Protein 1YYV (pdb70)

Sequence (216 aa):
QLREGNLFAEQCPSREVLKHVTSRWGVLILVALRDGTHRFSDLRRGGVSELAQSLQALEQDGFLNRVSYPVVPPHVEYSLTPLGEQVSDVAALADWIELNLPQVLAQREEGNLFAEQCPSREVLKHVTSRWGVLILVALRDGTHRFSDLRRGGVSELAQSLQALEQDGFLNRVSYPVVPPHVEYSLTPLGEQVSDVAALADWIELNLPQVLAQRER

Foldseek 3Di:
DPDDFDPVDDPTCVVVVVCLCLPPLNLLVLLVQVVPKDWQVRSVVPDDDSSPVSVVSCVVVPFWDWDWDVPVPTIIMIHGDPVNNVSSVNVVVVVVCVVCVVVVVVVVD/DFDPVDPPTCVVVVCCLCLPPLNLQVLQVQVVHKDKCVRSVPPPDDPSVVSVVVCVVVPFKDKDWDVPPVIIIMIHGDVVNPVSSVSVVVVVVCVVCVVVVVVVVVD

InterPro domains:
  IPR002577 Helix-turn-helix, HxlR type [PF01638] (29-116)
  IPR002577 Helix-turn-helix, HxlR type [PS51118] (20-118)
  IPR036388 Winged helix-like DNA-binding domain superfamily [G3DSA:1.10.10.10] (1-128)
  IPR036390 Winged helix DNA-binding domain superfamily [SSF46785] (14-120)

B-factor: mean 46.01, std 11.27, range [24.59, 84.64]

Secondary structure (DSSP, 8-state):
--PPP-TTSTT-THHHHHHHHHSHHHHHHHHHGGG--EEHHHHH-------HHHHHHHHHHT-EEEEEE-SSSPEEEEEE-HHHHHHH--HHHHHHHHHHHHHHHTT--/---TTSTT-THHHHHHHHHSHHHHHHHHHGGGS-EEHHHHH-------HHHHHHHHHTT-EEEEEE-SSSPEEEEEE-HHHHHHH--HHHHHHHHHTHHHHHHHHH-

Structure (mmCIF, N/CA/C/O backbone):
data_1YYV
#
_entry.id   1YYV
#
_cell.length_a   79.285
_cell.length_b   79.285
_cell.length_c   105.115
_cell.angle_alpha   90.00
_cell.angle_beta   90.00
_cell.angle_gamma   90.00
#
_symmetry.space_group_name_H-M   'P 43 21 2'
#
loop_
_entity.id
_entity.type
_entity.pdbx_description
1 polymer 'putative transcriptional regulator'
2 non-polymer 'CHLORIDE ION'
3 water water
#
loop_
_atom_site.group_PDB
_atom_site.id
_atom_site.type_symbol
_atom_site.label_atom_id
_atom_site.label_alt_id
_atom_site.label_comp_id
_atom_site.label_asym_id
_atom_site.label_entity_id
_atom_site.label_seq_id
_atom_site.pdbx_PDB_ins_code
_atom_site.Cartn_x
_atom_site.Cartn_y
_atom_site.Cartn_z
_atom_site.occupancy
_atom_site.B_iso_or_equiv
_atom_site.auth_seq_id
_atom_site.auth_comp_id
_atom_site.auth_asym_id
_atom_site.auth_atom_id
_atom_site.pdbx_PDB_model_num
ATOM 1 N N . GLN A 1 12 ? 18.472 50.855 39.373 1.00 62.24 9 GLN A N 1
ATOM 2 C CA . GLN A 1 12 ? 17.259 51.243 40.164 1.00 62.52 9 GLN A CA 1
ATOM 3 C C . GLN A 1 12 ? 16.985 50.188 41.241 1.00 61.51 9 GLN A C 1
ATOM 4 O O . GLN A 1 12 ? 16.425 49.136 40.935 1.00 61.52 9 GLN A O 1
ATOM 10 N N . LEU A 1 13 ? 17.353 50.453 42.500 1.00 60.18 10 LEU A N 1
ATOM 11 C CA . LEU A 1 13 ? 17.092 49.441 43.552 1.00 58.27 10 LEU A CA 1
ATOM 12 C C . LEU A 1 13 ? 15.707 49.544 44.253 1.00 56.06 10 LEU A C 1
ATOM 13 O O . LEU A 1 13 ? 15.544 49.577 45.486 1.00 56.14 10 LEU A O 1
ATOM 18 N N . ARG A 1 14 ? 14.703 49.563 43.396 1.00 52.31 11 ARG A N 1
ATOM 19 C CA . ARG A 1 14 ? 13.338 49.586 43.807 1.00 49.13 11 ARG A CA 1
ATOM 20 C C . ARG A 1 14 ? 12.782 48.161 43.792 1.00 45.67 11 ARG A C 1
ATOM 21 O O . ARG A 1 14 ? 13.350 47.243 43.161 1.00 43.64 11 ARG A O 1
ATOM 29 N N . GLU A 1 15 ? 11.682 47.994 44.511 1.00 41.82 12 GLU A N 1
ATOM 30 C CA . GLU A 1 15 ? 10.847 46.813 44.344 1.00 40.34 12 GLU A CA 1
ATOM 31 C C . GLU A 1 15 ? 10.061 46.979 43.063 1.00 38.76 12 GLU A C 1
ATOM 32 O O . GLU A 1 15 ? 9.756 48.103 42.650 1.00 38.83 12 GLU A O 1
ATOM 38 N N . GLY A 1 16 ? 9.796 45.871 42.384 1.00 37.59 13 GLY A N 1
ATOM 39 C CA . GLY A 1 16 ? 9.149 45.950 41.105 1.00 35.92 13 GLY A CA 1
ATOM 40 C C . GLY A 1 16 ? 7.666 46.235 41.159 1.00 36.14 13 GLY A C 1
ATOM 41 O O . GLY A 1 16 ? 6.963 46.040 42.196 1.00 34.48 13 GLY A O 1
ATOM 42 N N . ASN A 1 17 ? 7.184 46.674 40.004 1.00 35.12 14 ASN A N 1
ATOM 43 C CA . ASN A 1 17 ? 5.776 46.767 39.770 1.00 34.31 14 ASN A CA 1
ATOM 44 C C . ASN A 1 17 ? 5.409 46.154 38.389 1.00 34.95 14 ASN A C 1
ATOM 45 O O . ASN A 1 17 ? 5.571 46.794 37.362 1.00 35.28 14 ASN A O 1
ATOM 50 N N . LEU A 1 18 ? 4.926 44.906 38.382 1.00 34.58 15 LEU A N 1
ATOM 51 C CA . LEU A 1 18 ? 4.528 44.234 37.147 1.00 33.74 15 LEU A CA 1
ATOM 52 C C . LEU A 1 18 ? 3.470 44.971 36.306 1.00 33.59 15 LEU A C 1
ATOM 53 O O . LEU A 1 18 ? 3.402 44.757 35.090 1.00 34.52 15 LEU A O 1
ATOM 58 N N . PHE A 1 19 ? 2.660 45.816 36.943 1.00 32.94 16 PHE A N 1
ATOM 59 C CA . PHE A 1 19 ? 1.649 46.621 36.262 1.00 33.59 16 PHE A CA 1
ATOM 60 C C . PHE A 1 19 ? 2.284 47.812 35.501 1.00 34.11 16 PHE A C 1
ATOM 61 O O . PHE A 1 19 ? 1.627 48.415 34.651 1.00 34.29 16 PHE A O 1
ATOM 69 N N . ALA A 1 20 ? 3.554 48.127 35.773 1.00 34.61 17 ALA A N 1
ATOM 70 C CA . ALA A 1 20 ? 4.211 49.249 35.113 1.00 37.16 17 ALA A CA 1
ATOM 71 C C . ALA A 1 20 ? 4.878 48.820 33.813 1.00 38.53 17 ALA A C 1
ATOM 72 O O . ALA A 1 20 ? 5.711 47.897 33.754 1.00 38.84 17 ALA A O 1
ATOM 74 N N . GLU A 1 21 ? 4.460 49.478 32.758 1.00 40.24 18 GLU A N 1
ATOM 75 C CA . GLU A 1 21 ? 5.094 49.337 31.455 1.00 43.80 18 GLU A CA 1
ATOM 76 C C . GLU A 1 21 ? 6.619 49.483 31.626 1.00 43.49 18 GLU A C 1
ATOM 77 O O . GLU A 1 21 ? 7.099 50.422 32.230 1.00 43.85 18 GLU A O 1
ATOM 83 N N . GLN A 1 22 ? 7.357 48.499 31.162 1.00 44.74 19 GLN A N 1
ATOM 84 C CA . GLN A 1 22 ? 8.830 48.488 31.244 1.00 46.07 19 GLN A CA 1
ATOM 85 C C . GLN A 1 22 ? 9.545 48.397 32.623 1.00 45.00 19 GLN A C 1
ATOM 86 O O . GLN A 1 22 ? 10.733 48.738 32.718 1.00 44.85 19 GLN A O 1
ATOM 92 N N . CYS A 1 23 ? 8.856 47.913 33.665 1.00 42.64 20 CYS A N 1
ATOM 93 C CA . CYS A 1 23 ? 9.555 47.508 34.872 1.00 41.28 20 CYS A CA 1
ATOM 94 C C . CYS A 1 23 ? 10.330 46.221 34.542 1.00 40.09 20 CYS A C 1
ATOM 95 O O . CYS A 1 23 ? 9.782 45.314 33.945 1.00 40.78 20 CYS A O 1
ATOM 98 N N . PRO A 1 24 ? 11.603 46.122 34.941 1.00 39.33 21 PRO A N 1
ATOM 99 C CA . PRO A 1 24 ? 12.346 44.870 34.647 1.00 38.63 21 PRO A CA 1
ATOM 100 C C . PRO A 1 24 ? 11.804 43.578 35.318 1.00 38.53 21 PRO A C 1
ATOM 101 O O . PRO A 1 24 ? 12.263 42.467 34.999 1.00 39.20 21 PRO A O 1
ATOM 105 N N . SER A 1 25 ? 10.859 43.696 36.243 1.00 37.10 22 SER A N 1
ATOM 106 C CA . SER A 1 25 ? 10.262 42.493 36.839 1.00 36.59 22 SER A CA 1
ATOM 107 C C . SER A 1 25 ? 9.515 41.672 35.787 1.00 36.36 22 SER A C 1
ATOM 108 O O . SER A 1 25 ? 9.364 40.445 35.930 1.00 35.39 22 SER A O 1
ATOM 111 N N . ARG A 1 26 ? 9.023 42.358 34.748 1.00 36.85 23 ARG A N 1
ATOM 112 C CA . ARG A 1 26 ? 8.347 41.699 33.609 1.00 36.89 23 ARG A CA 1
ATOM 113 C C . ARG A 1 26 ? 9.295 40.753 32.843 1.00 37.52 23 ARG A C 1
ATOM 114 O O . ARG A 1 26 ? 8.904 39.687 32.412 1.00 37.97 23 ARG A O 1
ATOM 122 N N . GLU A 1 27 ? 10.549 41.141 32.746 1.00 37.52 24 GLU A N 1
ATOM 123 C CA . GLU A 1 27 ? 11.567 40.318 32.137 1.00 39.98 24 GLU A CA 1
ATOM 124 C C . GLU A 1 27 ? 11.942 39.110 32.988 1.00 38.09 24 GLU A C 1
ATOM 125 O O . GLU A 1 27 ? 11.999 37.997 32.495 1.00 38.98 24 GLU A O 1
ATOM 131 N N . VAL A 1 28 ? 12.202 39.341 34.266 1.00 37.32 25 VAL A N 1
ATOM 132 C CA . VAL A 1 28 ? 12.372 38.245 35.228 1.00 36.48 25 VAL A CA 1
ATOM 133 C C . VAL A 1 28 ? 11.187 37.295 35.191 1.00 35.98 25 VAL A C 1
ATOM 134 O O . VAL A 1 28 ? 11.362 36.103 35.161 1.00 37.48 25 VAL A O 1
ATOM 138 N N . LEU A 1 29 ? 9.980 37.819 35.160 1.00 36.68 26 LEU A N 1
ATOM 139 C CA . LEU A 1 29 ? 8.790 36.964 35.080 1.00 37.13 26 LEU A CA 1
ATOM 140 C C . LEU A 1 29 ? 8.775 36.094 33.810 1.00 37.62 26 LEU A C 1
ATOM 141 O O . LEU A 1 29 ? 8.526 34.924 33.893 1.00 35.92 26 LEU A O 1
ATOM 146 N N . LYS A 1 30 ? 9.074 36.693 32.659 1.00 39.54 27 LYS A N 1
ATOM 147 C CA . LYS A 1 30 ? 9.254 35.975 31.414 1.00 42.34 27 LYS A CA 1
ATOM 148 C C . LYS A 1 30 ? 10.336 34.856 31.521 1.00 42.58 27 LYS A C 1
ATOM 149 O O . LYS A 1 30 ? 10.107 33.687 31.135 1.00 42.90 27 LYS A O 1
ATOM 155 N N . HIS A 1 31 ? 11.512 35.195 32.033 1.00 41.83 28 HIS A N 1
AT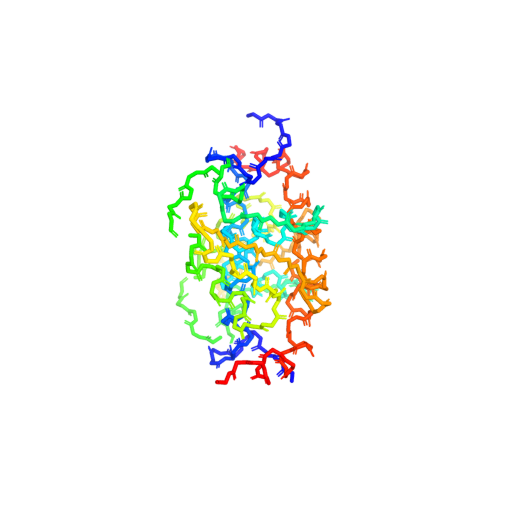OM 156 C CA . HIS A 1 31 ? 12.556 34.165 32.149 1.00 41.99 28 HIS A CA 1
ATOM 157 C C . HIS A 1 31 ? 12.135 32.968 32.985 1.00 41.49 28 HIS A C 1
ATOM 158 O O . HIS A 1 31 ? 12.446 31.837 32.621 1.00 41.05 28 HIS A O 1
ATOM 165 N N . VAL A 1 32 ? 11.425 33.200 34.091 1.00 41.37 29 VAL A N 1
ATOM 166 C CA . VAL A 1 32 ? 11.200 32.094 35.052 1.00 41.22 29 VAL A CA 1
ATOM 167 C C . VAL A 1 32 ? 9.941 31.306 34.714 1.00 42.03 29 VAL A C 1
ATOM 168 O O . VAL A 1 32 ? 9.662 30.240 35.284 1.00 41.99 29 VAL A O 1
ATOM 172 N N . THR A 1 33 ? 9.152 31.836 33.790 1.00 42.86 30 THR A N 1
ATOM 173 C CA . THR A 1 33 ? 7.925 31.146 33.455 1.00 44.42 30 THR A CA 1
ATOM 174 C C . THR A 1 33 ? 7.785 30.787 31.974 1.00 45.47 30 THR A C 1
ATOM 175 O O . THR A 1 33 ? 6.729 30.268 31.571 1.00 44.91 30 THR A O 1
ATOM 179 N N . SER A 1 34 ? 8.831 31.085 31.186 1.00 45.94 31 SER A N 1
ATOM 180 C CA . SER A 1 34 ? 8.948 30.581 29.844 1.00 48.12 31 SER A CA 1
ATOM 181 C C . SER A 1 34 ? 8.916 29.085 29.968 1.00 48.48 31 SER A C 1
ATOM 182 O O . SER A 1 34 ? 9.155 28.535 31.023 1.00 48.84 31 SER A O 1
ATOM 185 N N . ARG A 1 35 ? 8.605 28.426 28.876 1.00 49.91 32 ARG A N 1
ATOM 186 C CA . ARG A 1 35 ? 8.410 26.993 28.907 1.00 51.21 32 ARG A CA 1
ATOM 187 C C . ARG A 1 35 ? 9.708 26.229 29.230 1.00 50.58 32 ARG A C 1
ATOM 188 O O . ARG A 1 35 ? 9.661 25.190 29.855 1.00 51.20 32 ARG A O 1
ATOM 196 N N . TRP A 1 36 ? 10.861 26.762 28.840 1.00 50.02 33 TRP A N 1
ATOM 197 C CA . TRP A 1 36 ? 12.123 26.140 29.227 1.00 49.04 33 TRP A CA 1
ATOM 198 C C . TRP A 1 36 ? 12.616 26.602 30.592 1.00 48.18 33 TRP A C 1
ATOM 199 O O . TRP A 1 36 ? 13.188 25.804 31.329 1.00 48.01 33 TRP A O 1
ATOM 210 N N . GLY A 1 37 ? 12.339 27.855 30.970 1.00 46.77 34 GLY A N 1
ATOM 211 C CA . GLY A 1 37 ? 12.747 28.346 32.301 1.00 44.62 34 GLY A CA 1
ATOM 212 C C . GLY A 1 37 ? 12.106 27.587 33.444 1.00 43.89 34 GLY A C 1
ATOM 213 O O . GLY A 1 37 ? 12.766 27.290 34.447 1.00 43.68 34 GLY A O 1
ATOM 214 N N . VAL A 1 38 ? 10.821 27.265 33.300 1.00 43.36 35 VAL A N 1
ATOM 215 C CA . VAL A 1 38 ? 10.094 26.514 34.315 1.00 43.89 35 VAL A CA 1
ATOM 216 C C . VAL A 1 38 ? 10.717 25.114 34.507 1.00 44.11 35 VAL A C 1
ATOM 217 O O . VAL A 1 38 ? 10.858 24.628 35.614 1.00 45.27 35 VAL A O 1
ATOM 221 N N . LEU A 1 39 ? 11.041 24.462 33.407 1.00 43.71 36 LEU A N 1
ATOM 222 C CA . LEU A 1 39 ? 11.501 23.100 33.418 1.00 43.45 36 LEU A CA 1
ATOM 223 C C . LEU A 1 39 ? 12.893 23.057 33.996 1.00 42.92 36 LEU A C 1
ATOM 224 O O . LEU A 1 39 ? 13.180 22.197 34.809 1.00 43.22 36 LEU A O 1
ATOM 229 N N . ILE A 1 40 ? 13.747 23.998 33.593 1.00 42.74 37 ILE A N 1
ATOM 230 C CA . ILE A 1 40 ? 15.051 24.158 34.228 1.00 42.81 37 ILE A CA 1
ATOM 231 C C . ILE A 1 40 ? 14.934 24.343 35.732 1.00 42.94 37 ILE A C 1
ATOM 232 O O . ILE A 1 40 ? 15.606 23.657 36.496 1.00 45.26 37 ILE A O 1
ATOM 237 N N . LEU A 1 41 ? 14.075 25.247 36.164 1.00 42.85 38 LEU A N 1
ATOM 238 C CA . LEU A 1 41 ? 13.940 25.539 37.586 1.00 42.59 38 LEU A CA 1
ATOM 239 C C . LEU A 1 41 ? 13.348 24.403 38.406 1.00 42.93 38 LEU A C 1
ATOM 240 O O . LEU A 1 41 ? 13.667 24.261 39.594 1.00 43.15 38 LEU A O 1
ATOM 245 N N . VAL A 1 42 ? 12.485 23.595 37.796 1.00 43.56 39 VAL A N 1
ATOM 246 C CA . VAL A 1 42 ? 11.887 22.462 38.508 1.00 44.40 39 VAL A CA 1
ATOM 247 C C . VAL A 1 42 ? 12.908 21.336 38.565 1.00 44.79 39 VAL A C 1
ATOM 248 O O . VAL A 1 42 ? 13.127 20.765 39.642 1.00 45.33 39 VAL A O 1
ATOM 252 N N . ALA A 1 43 ? 13.582 21.069 37.439 1.00 43.99 40 ALA A N 1
ATOM 253 C CA . ALA A 1 43 ? 14.612 20.024 37.387 1.00 44.83 40 ALA A CA 1
ATOM 254 C C . ALA A 1 43 ? 15.795 20.211 38.377 1.00 45.23 40 ALA A C 1
ATOM 255 O O . ALA A 1 43 ? 16.211 19.275 39.022 1.00 45.03 40 ALA A O 1
ATOM 257 N N . LEU A 1 44 ? 16.337 21.419 38.489 1.00 46.01 41 LEU A N 1
ATOM 258 C CA . LEU A 1 44 ? 17.470 21.642 39.388 1.00 46.04 41 LEU A CA 1
ATOM 259 C C . LEU A 1 44 ? 17.174 21.508 40.899 1.00 47.31 41 LEU A C 1
ATOM 260 O O . LEU A 1 44 ? 18.108 21.514 41.733 1.00 48.06 41 LEU A O 1
ATOM 265 N N . ARG A 1 45 ? 15.896 21.368 41.246 1.00 48.98 42 ARG A N 1
ATOM 266 C CA . ARG A 1 45 ? 15.478 21.174 42.625 1.00 50.09 42 ARG A CA 1
ATOM 267 C C . ARG A 1 45 ? 15.989 19.826 43.089 1.00 51.11 42 ARG A C 1
ATOM 268 O O . ARG A 1 45 ? 16.216 19.622 44.292 1.00 51.13 42 ARG A O 1
ATOM 276 N N . ASP A 1 46 ? 16.206 18.935 42.124 1.00 52.03 43 ASP A N 1
ATOM 277 C CA . ASP A 1 46 ? 16.817 17.632 42.389 1.00 53.88 43 ASP A CA 1
ATOM 278 C C . ASP A 1 46 ? 18.328 17.656 42.587 1.00 53.15 43 ASP A C 1
ATOM 279 O O . ASP A 1 46 ? 18.882 16.694 43.090 1.00 54.23 43 ASP A O 1
ATOM 284 N N . GLY A 1 47 ? 18.988 18.733 42.187 1.00 52.53 44 GLY A N 1
ATOM 285 C CA . GLY A 1 47 ? 20.436 18.854 42.329 1.00 51.68 44 GLY A CA 1
ATOM 286 C C . GLY A 1 47 ? 21.087 19.296 41.036 1.00 51.45 44 GLY A C 1
ATOM 287 O O . GLY A 1 47 ? 20.402 19.602 40.044 1.00 51.15 44 GLY A O 1
ATOM 288 N N . THR A 1 48 ? 22.414 19.335 41.048 1.00 50.97 45 THR A N 1
ATOM 289 C CA . THR A 1 48 ? 23.210 19.662 39.864 1.00 50.99 45 THR A CA 1
ATOM 290 C C . THR A 1 48 ? 22.861 18.791 38.645 1.00 50.76 45 THR A C 1
ATOM 291 O O . THR A 1 48 ? 22.658 17.589 38.791 1.00 51.61 45 THR A O 1
ATOM 295 N N . HIS A 1 49 ? 22.732 19.431 37.476 1.00 49.81 46 HIS A N 1
ATOM 296 C CA . HIS A 1 49 ? 22.560 18.786 36.176 1.00 48.17 46 HIS A CA 1
ATOM 297 C C . HIS A 1 49 ? 23.576 19.393 35.261 1.00 48.16 46 HIS A C 1
ATOM 298 O O . HIS A 1 49 ? 23.866 20.594 35.377 1.00 47.86 46 HIS A O 1
ATOM 305 N N . ARG A 1 50 ? 24.113 18.566 34.353 1.00 48.18 47 ARG A N 1
ATOM 306 C CA . ARG A 1 50 ? 24.931 19.012 33.229 1.00 47.47 47 ARG A CA 1
ATOM 307 C C . ARG A 1 50 ? 23.977 19.473 32.158 1.00 48.35 47 ARG A C 1
ATOM 308 O O . ARG A 1 50 ? 22.782 19.115 32.173 1.00 48.58 47 ARG A O 1
ATOM 323 N N . PHE A 1 51 ? 24.481 20.287 31.226 1.00 48.37 48 PHE A N 1
ATOM 324 C CA . PHE A 1 51 ? 23.690 20.703 30.073 1.00 48.12 48 PHE A CA 1
ATOM 325 C C . PHE A 1 51 ? 22.965 19.537 29.420 1.00 48.23 48 PHE A C 1
ATOM 326 O O . PHE A 1 51 ? 21.807 19.679 29.051 1.00 49.36 48 PHE A O 1
ATOM 334 N N . SER A 1 52 ? 23.641 18.394 29.275 1.00 48.88 49 SER A N 1
ATOM 335 C CA . SER A 1 52 ? 23.101 17.204 28.576 1.00 49.03 49 SER A CA 1
ATOM 336 C C . SER A 1 52 ? 21.986 16.516 29.349 1.00 48.90 49 SER A C 1
ATOM 337 O O . SER A 1 52 ? 21.125 15.902 28.756 1.00 48.63 49 SER A O 1
ATOM 340 N N . ASP A 1 53 ? 22.018 16.620 30.672 1.00 50.09 50 ASP A N 1
ATOM 341 C CA . ASP A 1 53 ? 20.956 16.124 31.548 1.00 51.57 50 ASP A CA 1
ATOM 342 C C . ASP A 1 53 ? 19.640 16.948 31.433 1.00 52.85 50 ASP A C 1
ATOM 343 O O . ASP A 1 53 ? 18.542 16.373 31.369 1.00 53.41 50 ASP A O 1
ATOM 348 N N . LEU A 1 54 ? 19.749 18.280 31.411 1.00 53.30 51 LEU A N 1
ATOM 349 C CA . LEU A 1 54 ? 18.574 19.148 31.171 1.00 54.20 51 LEU A CA 1
ATOM 350 C C . LEU A 1 54 ? 17.994 18.870 29.802 1.00 55.36 51 LEU A C 1
ATOM 351 O O . LEU A 1 54 ? 16.808 18.598 29.672 1.00 54.94 51 LEU A O 1
ATOM 356 N N . ARG A 1 55 ? 18.860 18.932 28.790 1.00 57.19 52 ARG A N 1
ATOM 357 C CA . ARG A 1 55 ? 18.480 18.711 27.402 1.00 58.84 52 ARG A CA 1
ATOM 358 C C . ARG A 1 55 ? 17.747 17.368 27.226 1.00 59.67 52 ARG A C 1
ATOM 359 O O . ARG A 1 55 ? 16.911 17.227 26.345 1.00 59.66 52 ARG A O 1
ATOM 367 N N . ARG A 1 56 ? 18.058 16.409 28.097 1.00 60.90 53 ARG A N 1
ATOM 368 C CA . ARG A 1 56 ? 17.493 15.063 28.077 1.00 62.28 53 ARG A CA 1
ATOM 369 C C . ARG A 1 56 ? 16.084 14.978 28.649 1.00 62.60 53 ARG A C 1
ATOM 370 O O . ARG A 1 56 ? 15.222 14.328 28.054 1.00 62.76 53 ARG A O 1
ATOM 397 N N . GLY A 1 59 ? 12.171 17.104 26.563 1.00 65.29 56 GLY A N 1
ATOM 398 C CA . GLY A 1 59 ? 11.943 16.665 25.186 1.00 65.16 56 GLY A CA 1
ATOM 399 C C . GLY A 1 59 ? 11.355 17.837 24.424 1.00 64.78 56 GLY A C 1
ATOM 400 O O . GLY A 1 59 ? 10.384 18.479 24.887 1.00 64.44 56 GLY A O 1
ATOM 401 N N . GLY A 1 60 ? 11.975 18.137 23.280 1.00 64.32 57 GLY A N 1
ATOM 402 C CA . GLY A 1 60 ? 11.512 19.220 22.409 1.00 63.26 57 GLY A CA 1
ATOM 403 C C . GLY A 1 60 ? 12.319 20.511 22.420 1.00 62.51 57 GLY A C 1
ATOM 404 O O . GLY A 1 60 ? 12.059 21.389 21.588 1.00 63.46 57 GLY A O 1
ATOM 405 N N . VAL A 1 61 ? 13.264 20.658 23.358 1.00 60.87 58 VAL A N 1
ATOM 406 C CA . VAL A 1 61 ? 14.095 21.866 23.415 1.00 58.95 58 VAL A CA 1
ATOM 407 C C . VAL A 1 61 ? 15.332 21.712 22.520 1.00 58.62 58 VAL A C 1
ATOM 408 O O . VAL A 1 61 ? 16.022 20.670 22.546 1.00 58.40 58 VAL A O 1
ATOM 412 N N . SER A 1 62 ? 15.605 22.729 21.708 1.00 57.60 59 SER A N 1
ATOM 413 C CA . SER A 1 62 ? 16.868 22.754 20.977 1.0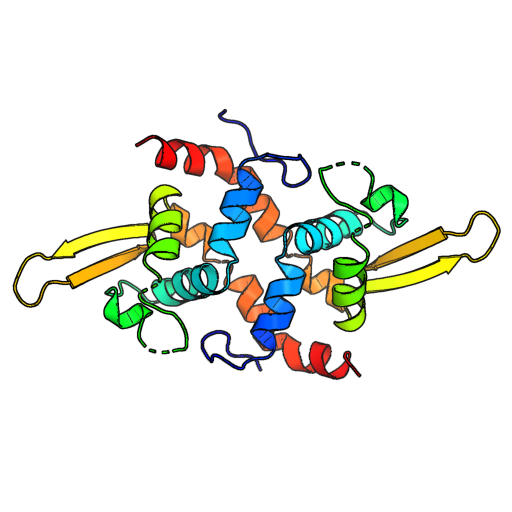0 57.49 59 SER A CA 1
ATOM 414 C C . SER A 1 62 ? 18.042 23.147 21.913 1.00 57.45 59 SER A C 1
ATOM 415 O O . SER A 1 62 ? 17.817 23.690 23.004 1.00 57.44 59 SER A O 1
ATOM 418 N N . GLU A 1 63 ? 19.274 22.857 21.491 1.00 56.68 60 GLU A N 1
ATOM 419 C CA . GLU A 1 63 ? 20.474 23.367 22.156 1.00 56.54 60 GLU A CA 1
ATOM 420 C C . GLU A 1 63 ? 20.413 24.883 22.351 1.00 55.94 60 GLU A C 1
ATOM 421 O O . GLU A 1 63 ? 20.647 25.386 23.451 1.00 56.23 60 GLU A O 1
ATOM 446 N N . LEU A 1 66 ? 17.795 26.239 24.882 1.00 47.69 63 LEU A N 1
ATOM 447 C CA . LEU A 1 66 ? 18.231 25.839 26.218 1.00 46.18 63 LEU A CA 1
ATOM 448 C C . LEU A 1 66 ? 19.411 26.729 26.679 1.00 44.09 63 LEU A C 1
ATOM 449 O O . LEU A 1 66 ? 19.379 27.298 27.752 1.00 43.54 63 LEU A O 1
ATOM 454 N N . ALA A 1 67 ? 20.401 26.905 25.826 1.00 42.43 64 ALA A N 1
ATOM 455 C CA . ALA A 1 67 ? 21.514 27.781 26.138 1.00 41.86 64 ALA A CA 1
ATOM 456 C C . ALA A 1 67 ? 20.995 29.183 26.476 1.00 41.09 64 ALA A C 1
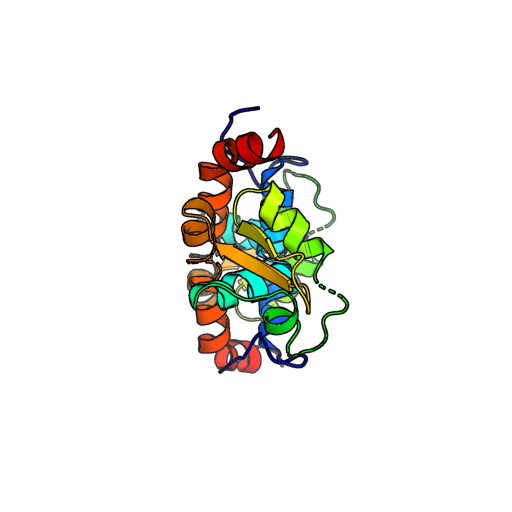ATOM 457 O O . ALA A 1 67 ? 21.500 29.847 27.397 1.00 40.96 64 ALA A O 1
ATOM 459 N N . GLN A 1 68 ? 19.954 29.599 25.767 1.00 40.62 65 GLN A N 1
ATOM 460 C CA . GLN A 1 68 ? 19.440 30.935 25.917 1.00 41.11 65 GLN A CA 1
ATOM 461 C C . GLN A 1 68 ? 18.677 31.136 27.247 1.00 40.68 65 GLN A C 1
ATOM 462 O O . GLN A 1 68 ? 18.927 32.127 27.933 1.00 40.55 65 GLN A O 1
ATOM 468 N N . SER A 1 69 ? 17.814 30.189 27.637 1.00 40.14 66 SER A N 1
ATOM 469 C CA . SER A 1 69 ? 17.213 30.186 28.993 1.00 40.82 66 SER A CA 1
ATOM 470 C C . SER A 1 69 ? 18.240 30.081 30.101 1.00 40.42 66 SER A C 1
ATOM 471 O O . SER A 1 69 ? 18.181 30.824 31.084 1.00 40.55 66 SER A O 1
ATOM 474 N N . LEU A 1 70 ? 19.198 29.172 29.948 1.00 40.14 67 LEU A N 1
ATOM 475 C CA . LEU A 1 70 ? 20.188 28.951 30.997 1.00 38.69 67 LEU A CA 1
ATOM 476 C C . LEU A 1 70 ? 20.949 30.221 31.240 1.00 39.44 67 LEU A C 1
ATOM 477 O O . LEU A 1 70 ? 21.240 30.570 32.387 1.00 40.33 67 LEU A O 1
ATOM 482 N N . GLN A 1 71 ? 21.285 30.907 30.157 1.00 40.17 68 GLN A N 1
ATOM 483 C CA . GLN A 1 71 ? 21.955 32.191 30.253 1.00 41.58 68 GLN A CA 1
ATOM 484 C C . GLN A 1 71 ? 21.140 33.340 30.917 1.00 40.98 68 GLN A C 1
ATOM 485 O O . GLN A 1 71 ? 21.686 34.084 31.732 1.00 40.31 68 GLN A O 1
ATOM 491 N N . ALA A 1 72 ? 19.872 33.495 30.537 1.00 40.70 69 ALA A N 1
ATOM 492 C CA . ALA A 1 72 ? 18.995 34.491 31.166 1.00 41.28 69 ALA A CA 1
ATOM 493 C C . ALA A 1 72 ? 18.815 34.209 32.667 1.00 41.89 69 ALA A C 1
ATOM 494 O O . ALA A 1 72 ? 18.817 35.125 33.476 1.00 42.43 69 ALA A O 1
ATOM 496 N N . LEU A 1 73 ? 18.707 32.939 33.036 1.00 42.83 70 LEU A N 1
ATOM 497 C CA . LEU A 1 73 ? 18.561 32.559 34.436 1.00 43.00 70 LEU A CA 1
ATOM 498 C C . LEU A 1 73 ? 19.828 32.748 35.245 1.00 44.42 70 LEU A C 1
ATOM 499 O O . LEU A 1 73 ? 19.750 33.085 36.431 1.00 44.44 70 LEU A O 1
ATOM 504 N N . GLU A 1 74 ? 20.989 32.549 34.621 1.00 45.77 71 GLU A N 1
ATOM 505 C CA . GLU A 1 74 ? 22.267 32.762 35.310 1.00 47.84 71 GLU A CA 1
ATOM 506 C C . GLU A 1 74 ? 22.538 34.239 35.575 1.00 48.10 71 GLU A C 1
ATOM 507 O O . GLU A 1 74 ? 22.951 34.616 36.693 1.00 47.97 71 GLU A O 1
ATOM 513 N N . GLN A 1 75 ? 22.288 35.086 34.574 1.00 49.17 72 GLN A N 1
ATOM 514 C CA . GLN A 1 75 ? 22.536 36.510 34.775 1.00 51.03 72 GLN A CA 1
ATOM 515 C C . GLN A 1 75 ? 21.518 37.176 35.685 1.00 50.26 72 GLN A C 1
ATOM 516 O O . GLN A 1 75 ? 21.824 38.233 36.246 1.00 50.94 72 GLN A O 1
ATOM 522 N N . ASP A 1 76 ? 20.352 36.536 35.869 1.00 48.98 73 ASP A N 1
ATOM 523 C CA . ASP A 1 76 ? 19.376 36.951 36.876 1.00 47.97 73 ASP A CA 1
ATOM 524 C C . ASP A 1 76 ? 19.850 36.574 38.285 1.00 46.79 73 ASP A C 1
ATOM 525 O O . ASP A 1 76 ? 19.469 37.195 39.249 1.00 46.95 73 ASP A O 1
ATOM 530 N N . GLY A 1 77 ? 20.708 35.565 38.401 1.00 45.45 74 GLY A N 1
ATOM 531 C CA . GLY A 1 77 ? 21.285 35.220 39.697 1.00 43.07 74 GLY A CA 1
ATOM 532 C C . GLY A 1 77 ? 20.707 33.950 40.290 1.00 42.23 74 GLY A C 1
ATOM 533 O O . GLY A 1 77 ? 20.857 33.701 41.508 1.00 41.63 74 GLY A O 1
ATOM 534 N N . PHE A 1 78 ? 20.060 33.143 39.440 1.00 40.64 75 PHE A N 1
ATOM 535 C CA . PHE A 1 78 ? 19.350 31.971 39.905 1.00 40.47 75 PHE A CA 1
ATOM 536 C C . PHE A 1 78 ? 20.183 30.693 39.757 1.00 42.09 75 PHE A C 1
ATOM 537 O O . PHE A 1 78 ? 19.858 29.664 40.375 1.00 42.91 75 PHE A O 1
ATOM 545 N N . LEU A 1 79 ? 21.219 30.728 38.916 1.00 42.49 76 LEU A N 1
ATOM 546 C CA . LEU A 1 79 ? 22.016 29.519 38.679 1.00 43.92 76 LEU A CA 1
ATOM 547 C C . LEU A 1 79 ? 23.495 29.734 38.890 1.00 44.33 76 LEU A C 1
ATOM 548 O O . LEU A 1 79 ? 24.036 30.806 38.607 1.00 43.29 76 LEU A O 1
ATOM 553 N N . ASN A 1 80 ? 24.117 28.691 39.420 1.00 45.66 77 ASN A N 1
ATOM 554 C CA . ASN A 1 80 ? 25.570 28.507 39.315 1.00 47.95 77 ASN A CA 1
ATOM 555 C C . ASN A 1 80 ? 25.921 27.715 38.062 1.00 48.51 77 ASN A C 1
ATOM 556 O O . ASN A 1 80 ? 25.311 26.686 37.773 1.00 47.94 77 ASN A O 1
ATOM 561 N N . ARG A 1 81 ? 26.855 28.253 37.287 1.00 50.39 78 ARG A N 1
ATOM 562 C CA . ARG A 1 81 ? 27.373 27.529 36.148 1.00 52.75 78 ARG A CA 1
ATOM 563 C C . ARG A 1 81 ? 28.870 27.207 36.280 1.00 53.99 78 ARG A C 1
ATOM 564 O O . ARG A 1 81 ? 29.721 28.109 36.334 1.00 54.21 78 ARG A O 1
ATOM 572 N N . VAL A 1 82 ? 29.187 25.918 36.332 1.00 55.42 79 VAL A N 1
ATOM 573 C CA . VAL A 1 82 ? 30.587 25.479 36.469 1.00 56.70 79 VAL A CA 1
ATOM 574 C C . VAL A 1 82 ? 31.057 24.705 35.240 1.00 57.17 79 VAL A C 1
ATOM 575 O O . VAL A 1 82 ? 30.455 23.699 34.867 1.00 56.33 79 VAL A O 1
ATOM 579 N N . SER A 1 83 ? 32.129 25.197 34.613 1.00 58.61 80 SER A N 1
ATOM 580 C CA . SER A 1 83 ? 32.761 24.504 33.478 1.00 59.93 80 SER A CA 1
ATOM 581 C C . SER A 1 83 ? 33.680 23.388 33.911 1.00 59.94 80 SER A C 1
ATOM 582 O O . SER A 1 83 ? 34.405 23.500 34.903 1.00 60.13 80 SER A O 1
ATOM 585 N N . TYR A 1 84 ? 33.648 22.305 33.148 1.00 60.46 81 TYR A N 1
ATOM 586 C CA . TYR A 1 84 ? 34.713 21.306 33.222 1.00 60.34 81 TYR A CA 1
ATOM 587 C 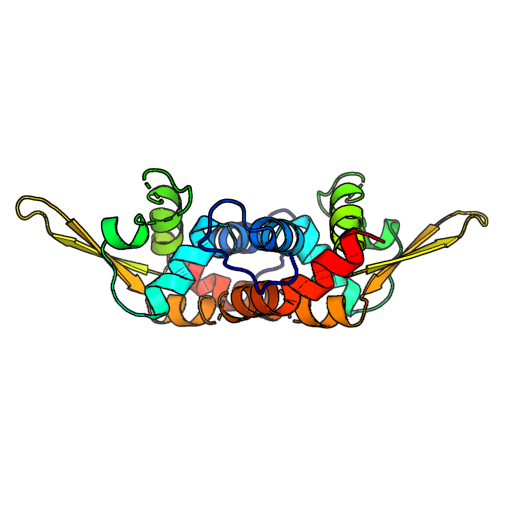C . TYR A 1 84 ? 35.296 21.078 31.817 1.00 60.04 81 TYR A C 1
ATOM 588 O O . TYR A 1 84 ? 34.765 20.282 31.030 1.00 60.10 81 TYR A O 1
ATOM 597 N N . PRO A 1 85 ? 36.373 21.824 31.486 1.00 59.80 82 PRO A N 1
ATOM 598 C CA . PRO A 1 85 ? 37.114 21.723 30.213 1.00 59.34 82 PRO A CA 1
ATOM 599 C C . PRO A 1 85 ? 37.778 20.342 29.946 1.00 58.62 82 PRO A C 1
ATOM 600 O O . PRO A 1 85 ? 38.215 20.066 28.822 1.00 58.66 82 PRO A O 1
ATOM 604 N N . VAL A 1 86 ? 37.845 19.504 30.976 1.00 57.71 83 VAL A N 1
ATOM 605 C CA . VAL A 1 86 ? 38.423 18.163 30.915 1.00 56.81 83 VAL A CA 1
ATOM 606 C C . VAL A 1 86 ? 37.587 17.275 29.985 1.00 55.10 83 VAL A C 1
ATOM 607 O O . VAL A 1 86 ? 36.418 17.560 29.777 1.00 56.09 83 VAL A O 1
ATOM 611 N N . VAL A 1 87 ? 38.175 16.210 29.437 1.00 52.47 84 VAL A N 1
ATOM 612 C CA . VAL A 1 87 ? 37.539 15.370 28.399 1.00 49.68 84 VAL A CA 1
ATOM 613 C C . VAL A 1 87 ? 36.709 14.158 28.910 1.00 47.63 84 VAL A C 1
ATOM 614 O O . VAL A 1 87 ? 37.196 13.358 29.665 1.00 47.77 84 VAL A O 1
ATOM 618 N N . PRO A 1 88 ? 35.444 14.023 28.490 1.00 46.56 85 PRO A N 1
ATOM 619 C CA . PRO A 1 88 ? 34.638 14.963 27.681 1.00 45.89 85 PRO A CA 1
ATOM 620 C C . PRO A 1 88 ? 34.224 16.191 28.514 1.00 45.51 85 PRO A C 1
ATOM 621 O O . PRO A 1 88 ? 33.928 16.041 29.700 1.00 43.39 85 PRO A O 1
ATOM 625 N N . PRO A 1 89 ? 34.220 17.392 27.880 1.00 45.82 86 PRO A N 1
ATOM 626 C CA . PRO A 1 89 ? 33.867 18.623 28.606 1.00 45.60 86 PRO A CA 1
ATOM 627 C C . PRO A 1 89 ? 32.402 18.619 28.953 1.00 45.43 86 PRO A C 1
ATOM 628 O O . PRO A 1 89 ? 31.564 18.117 28.201 1.00 45.80 86 PRO A O 1
ATOM 632 N N . HIS A 1 90 ? 32.096 19.165 30.109 1.00 45.40 87 HIS A N 1
ATOM 633 C CA . HIS A 1 90 ? 30.714 19.393 30.462 1.00 44.94 87 HIS A CA 1
ATOM 634 C C . HIS A 1 90 ? 30.593 20.742 31.141 1.00 45.14 87 HIS A C 1
ATOM 635 O O . HIS A 1 90 ? 31.578 21.341 31.575 1.00 45.12 87 HIS A O 1
ATOM 648 N N . VAL A 1 91 ? 29.368 21.233 31.185 1.00 45.28 88 VAL A N 1
ATOM 649 C CA . VAL A 1 91 ? 29.052 22.371 32.006 1.00 45.20 88 VAL A CA 1
ATOM 650 C C . VAL A 1 91 ? 27.925 21.908 32.906 1.00 45.16 88 VAL A C 1
ATOM 651 O O . VAL A 1 91 ? 26.981 21.275 32.443 1.00 45.33 88 VAL A O 1
ATOM 655 N N . GLU A 1 92 ? 28.057 22.197 34.192 1.00 44.72 89 GLU A N 1
ATOM 656 C CA . GLU A 1 92 ? 27.051 21.864 35.189 1.00 44.74 89 GLU A CA 1
ATOM 657 C C . GLU A 1 92 ? 26.364 23.085 35.774 1.00 43.67 89 GLU A C 1
ATOM 658 O O . GLU A 1 92 ? 27.002 24.133 35.969 1.00 43.36 89 GLU A O 1
ATOM 664 N N . TYR A 1 93 ? 25.072 22.896 36.079 1.00 42.85 90 TYR A N 1
ATOM 665 C CA . TYR A 1 93 ? 24.138 23.921 36.584 1.00 41.31 90 TYR A CA 1
ATOM 666 C C . TYR A 1 93 ? 23.514 23.494 37.888 1.00 41.19 90 TYR A C 1
ATOM 667 O O . TYR A 1 93 ? 23.048 22.376 38.023 1.00 40.83 90 TYR A O 1
ATOM 676 N N . SER A 1 94 ? 23.470 24.410 38.843 1.00 41.83 91 SER A N 1
ATOM 677 C CA . SER A 1 94 ? 22.645 24.243 40.025 1.00 42.80 91 SER A CA 1
ATOM 678 C C . SER A 1 94 ? 22.030 25.598 40.405 1.00 43.35 91 SER A C 1
ATOM 679 O O . SER A 1 94 ? 22.426 26.648 39.865 1.00 43.32 91 SER A O 1
ATOM 682 N N . LEU A 1 95 ? 21.098 25.555 41.358 1.00 43.03 92 LEU A N 1
ATOM 683 C CA . LEU A 1 95 ? 20.447 26.741 41.892 1.00 43.46 92 LEU A CA 1
ATOM 684 C C . LEU A 1 95 ? 21.271 27.434 42.973 1.00 43.66 92 LEU A C 1
ATOM 685 O O . LEU A 1 95 ? 21.844 26.790 43.850 1.00 43.50 92 LEU A O 1
ATOM 690 N N . THR A 1 96 ? 21.297 28.753 42.893 1.00 44.14 93 THR A N 1
ATOM 691 C CA . THR A 1 96 ? 21.778 29.582 43.963 1.00 44.96 93 THR A CA 1
ATOM 692 C C . THR A 1 96 ? 20.696 29.607 45.062 1.00 46.17 93 THR A C 1
ATOM 693 O O . THR A 1 96 ? 19.561 29.140 44.828 1.00 47.08 93 THR A O 1
ATOM 697 N N . PRO A 1 97 ? 21.033 30.105 46.273 1.00 46.34 94 PRO A N 1
ATOM 698 C CA . PRO A 1 97 ? 19.957 30.379 47.266 1.00 46.31 94 PRO A CA 1
ATOM 699 C C . PRO A 1 97 ? 18.815 31.242 46.740 1.00 45.68 94 PRO A C 1
ATOM 700 O O . PRO A 1 97 ? 17.650 30.938 46.992 1.00 46.52 94 PRO A O 1
ATOM 704 N N . LEU A 1 98 ? 19.132 32.313 46.012 1.00 44.97 95 LEU A N 1
ATOM 705 C CA . LEU A 1 98 ? 18.094 33.116 45.343 1.00 43.00 95 LEU A CA 1
ATOM 706 C C . LEU A 1 98 ? 17.269 32.282 44.346 1.00 42.65 95 LEU A C 1
ATOM 707 O O . LEU A 1 98 ? 16.033 32.425 44.234 1.00 43.31 95 LEU A O 1
ATOM 712 N N . GLY A 1 99 ? 17.947 31.416 43.615 1.00 42.38 96 GLY A N 1
ATOM 713 C CA . GLY A 1 99 ? 17.295 30.543 42.651 1.00 42.85 96 GLY A CA 1
ATOM 714 C C . GLY A 1 99 ? 16.418 29.472 43.258 1.00 43.58 96 GLY A C 1
ATOM 715 O O . GLY A 1 99 ? 15.442 29.065 42.642 1.00 44.04 96 GLY A O 1
ATOM 716 N N . GLU A 1 100 ? 16.787 28.989 44.441 1.00 44.61 97 GLU A N 1
ATOM 717 C CA . GLU A 1 100 ? 15.950 28.079 45.255 1.00 46.80 97 GLU A CA 1
ATOM 718 C C . GLU A 1 100 ? 14.600 28.714 45.639 1.00 46.74 97 GLU A C 1
ATOM 719 O O . GLU A 1 100 ? 13.559 28.044 45.616 1.00 47.23 97 GLU A O 1
ATOM 725 N N . GLN A 1 101 ? 14.618 29.999 45.994 1.00 46.65 98 GLN A N 1
ATOM 726 C CA . GLN A 1 101 ? 13.395 30.717 46.365 1.00 46.40 98 GLN A CA 1
ATOM 727 C C . GLN A 1 101 ? 12.391 30.811 45.222 1.00 45.69 98 GLN A C 1
ATOM 728 O O . GLN A 1 101 ? 11.250 30.367 45.353 1.00 46.02 98 GLN A O 1
ATOM 734 N N . VAL A 1 102 ? 12.818 31.350 44.083 1.00 45.02 99 VAL A N 1
ATOM 735 C CA . VAL A 1 102 ? 11.928 31.495 42.930 1.00 43.12 99 VAL A CA 1
ATOM 736 C C . VAL A 1 102 ? 11.442 30.149 42.416 1.00 43.09 99 VAL A C 1
ATOM 737 O O . VAL A 1 102 ? 10.305 30.026 41.967 1.00 42.42 99 VAL A O 1
ATOM 741 N N . SER A 1 103 ? 12.319 29.152 42.479 1.00 42.60 100 SER A N 1
ATOM 742 C CA . SER A 1 103 ? 12.010 27.809 42.037 1.00 42.90 100 SER A CA 1
ATOM 743 C C . SER A 1 103 ? 10.877 27.186 42.890 1.00 42.18 100 SER A C 1
ATOM 744 O O . SER A 1 103 ? 9.993 26.512 42.354 1.00 41.72 100 SER A O 1
ATOM 747 N N . ASP A 1 104 ? 10.897 27.434 44.200 1.00 42.50 101 ASP A N 1
ATOM 748 C CA . ASP A 1 104 ? 9.801 27.023 45.093 1.00 43.65 101 ASP A CA 1
ATOM 749 C C . ASP A 1 104 ? 8.448 27.645 44.603 1.00 43.60 101 ASP A C 1
ATOM 750 O O . ASP A 1 104 ? 7.411 26.987 44.646 1.00 43.62 101 ASP A O 1
ATOM 766 N N . VAL A 1 106 ? 7.772 28.741 41.451 1.00 42.16 103 VAL A N 1
ATOM 767 C CA . VAL A 1 106 ? 7.455 28.236 40.136 1.00 42.50 103 VAL A CA 1
ATOM 768 C C . VAL A 1 106 ? 6.896 26.834 40.241 1.00 42.83 103 VAL A C 1
ATOM 769 O O . VAL A 1 106 ? 5.880 26.536 39.606 1.00 42.62 103 VAL A O 1
ATOM 773 N N . ALA A 1 107 ? 7.528 26.005 41.090 1.00 42.98 104 ALA A N 1
ATOM 774 C CA . ALA A 1 107 ? 7.084 24.627 41.353 1.00 43.02 104 ALA A CA 1
ATOM 775 C C . ALA A 1 107 ? 5.740 24.449 42.054 1.00 42.38 104 ALA A C 1
ATOM 776 O O . ALA A 1 107 ? 4.993 23.536 41.735 1.00 43.09 104 ALA A O 1
ATOM 778 N N . ALA A 1 108 ? 5.447 25.269 43.046 1.00 42.66 105 ALA A N 1
ATOM 779 C CA . ALA A 1 108 ? 4.104 25.291 43.622 1.00 42.17 105 ALA A CA 1
ATOM 780 C C . ALA A 1 108 ? 3.059 25.513 42.521 1.00 41.80 105 ALA A C 1
ATOM 781 O O . ALA A 1 108 ? 2.063 24.797 42.458 1.00 41.99 105 ALA A O 1
ATOM 783 N N . LEU A 1 109 ? 3.310 26.474 41.639 1.00 41.60 106 LEU A N 1
ATOM 784 C CA . LEU A 1 109 ? 2.386 26.775 40.523 1.00 42.33 106 LEU A CA 1
ATOM 785 C C . LEU A 1 109 ? 2.277 25.643 39.491 1.00 42.79 106 LEU A C 1
ATOM 786 O O . LEU A 1 109 ? 1.166 25.267 39.100 1.00 42.99 106 LEU A O 1
ATOM 791 N N . ALA A 1 110 ? 3.422 25.130 39.043 1.00 43.19 107 ALA A N 1
ATOM 792 C CA . ALA A 1 110 ? 3.483 23.982 38.132 1.00 43.64 107 ALA A CA 1
ATOM 793 C C . ALA A 1 110 ? 2.763 22.738 38.712 1.00 44.64 107 ALA A C 1
ATOM 794 O O . ALA A 1 110 ? 1.946 22.102 38.028 1.00 43.85 107 ALA A O 1
ATOM 796 N N . ASP A 1 111 ? 3.091 22.398 39.962 1.00 44.51 108 ASP A N 1
ATOM 797 C CA . ASP A 1 111 ? 2.364 21.367 40.684 1.00 45.66 108 ASP A CA 1
ATOM 798 C C . ASP A 1 111 ? 0.873 21.595 40.772 1.00 44.44 108 ASP A C 1
ATOM 799 O O . ASP A 1 111 ? 0.107 20.659 40.590 1.00 45.15 108 ASP A O 1
ATOM 804 N N . TRP A 1 112 ? 0.450 22.815 41.073 1.00 43.76 109 TRP A N 1
ATOM 805 C CA . TRP A 1 112 ? -0.991 23.086 41.192 1.00 43.55 109 TRP A CA 1
ATOM 806 C C . TRP A 1 112 ? -1.689 22.792 39.873 1.00 42.95 109 TRP A C 1
ATOM 807 O O . TRP A 1 112 ? -2.822 22.278 39.834 1.00 41.66 109 TRP A O 1
ATOM 818 N N . ILE A 1 113 ? -1.005 23.154 38.800 1.00 43.68 110 ILE A N 1
ATOM 819 C CA . ILE A 1 113 ? -1.558 23.012 37.462 1.00 45.99 110 ILE A CA 1
ATOM 820 C C . ILE A 1 113 ? -1.616 21.530 37.060 1.00 47.19 110 ILE A C 1
ATOM 821 O O . ILE A 1 113 ? -2.649 21.075 36.606 1.00 47.80 110 ILE A O 1
ATOM 826 N N . GLU A 1 114 ? -0.534 20.781 37.272 1.00 48.79 111 GLU A N 1
ATOM 827 C CA . GLU A 1 114 ? -0.510 19.350 36.969 1.00 51.43 111 GLU A CA 1
ATOM 828 C C . GLU A 1 114 ? -1.627 18.604 37.737 1.00 51.21 111 GLU A C 1
ATOM 829 O O . GLU A 1 114 ? -2.321 17.765 37.195 1.00 52.06 111 GLU A O 1
ATOM 835 N N . LEU A 1 115 ? -1.835 18.993 38.987 1.00 51.31 112 LEU A N 1
ATOM 836 C CA . LEU A 1 115 ? -2.842 18.428 39.879 1.00 50.16 112 LEU A CA 1
ATOM 837 C C . LEU A 1 115 ? -4.295 18.808 39.559 1.00 49.66 112 LEU A C 1
ATOM 838 O O . LEU A 1 115 ? -5.200 18.002 39.770 1.00 49.55 112 LEU A O 1
ATOM 843 N N . ASN A 1 116 ? -4.539 20.032 39.077 1.00 48.89 113 ASN A N 1
ATOM 844 C CA . ASN A 1 116 ? -5.917 20.487 38.833 1.00 48.11 113 ASN A CA 1
ATOM 845 C C . ASN A 1 116 ? -6.291 20.515 37.358 1.00 47.71 113 ASN A C 1
ATOM 846 O O . ASN A 1 116 ? -7.342 21.050 36.974 1.00 47.45 113 ASN A O 1
ATOM 851 N N . LEU A 1 117 ? -5.416 19.944 36.542 1.00 47.23 114 LEU A N 1
ATOM 852 C CA . LEU A 1 117 ? -5.620 19.858 35.098 1.00 47.43 114 LEU A CA 1
ATOM 853 C C . LEU A 1 117 ? -6.976 19.240 34.686 1.00 47.72 114 LEU A C 1
ATOM 854 O O . LEU A 1 117 ? -7.691 19.826 33.870 1.00 47.32 114 LEU A O 1
ATOM 859 N N . PRO A 1 118 ? -7.339 18.060 35.243 1.00 48.02 115 PRO A N 1
ATOM 860 C CA . PRO A 1 118 ? -8.621 17.458 34.835 1.00 48.66 115 PRO A CA 1
ATOM 861 C C . PRO A 1 118 ? -9.861 18.357 34.992 1.00 49.40 115 PRO A C 1
ATOM 862 O O . PRO A 1 118 ? -10.737 18.323 34.134 1.00 49.45 115 PRO A O 1
ATOM 866 N N . GLN A 1 119 ? -9.937 19.135 36.069 1.00 50.05 116 GLN A N 1
ATOM 867 C CA . GLN A 1 119 ? -11.026 20.088 36.240 1.00 51.44 116 GLN A CA 1
ATOM 868 C C . GLN A 1 119 ? -10.951 21.223 35.206 1.00 51.54 116 GLN A C 1
ATOM 869 O O . GLN A 1 119 ? -11.987 21.687 34.722 1.00 51.67 116 GLN A O 1
ATOM 875 N N . VAL A 1 120 ? -9.735 21.645 34.853 1.00 51.63 117 VAL A N 1
ATOM 876 C CA . VAL A 1 120 ? -9.538 22.644 33.789 1.00 52.24 117 VAL A CA 1
ATOM 877 C C . VAL A 1 120 ? -9.931 22.098 32.418 1.00 52.74 117 VAL A C 1
ATOM 878 O O . VAL A 1 120 ? -10.673 22.729 31.691 1.00 53.10 117 VAL A O 1
ATOM 882 N N . LEU A 1 121 ? -9.424 20.928 32.076 1.00 54.29 118 LEU A N 1
ATOM 883 C CA . LEU A 1 121 ? -9.833 20.225 30.851 1.00 56.35 118 LEU A CA 1
ATOM 884 C C . LEU A 1 121 ? -11.337 19.930 30.792 1.00 57.14 118 LEU A C 1
ATOM 885 O O . LEU A 1 121 ? -11.939 20.040 29.735 1.00 57.23 118 LEU A O 1
ATOM 890 N N . ALA A 1 122 ? -11.936 19.568 31.922 1.00 58.99 119 ALA A N 1
ATOM 891 C CA . ALA A 1 122 ? -13.385 19.327 31.979 1.00 61.31 119 ALA A CA 1
ATOM 892 C C . ALA A 1 122 ? -14.163 20.626 31.770 1.00 62.67 119 ALA A C 1
ATOM 893 O O . ALA A 1 122 ? -15.372 20.610 31.554 1.00 62.94 119 ALA A O 1
ATOM 895 N N . GLN A 1 123 ? -13.454 21.746 31.836 1.00 64.81 120 GLN A N 1
ATOM 896 C CA . GLN A 1 123 ? -14.062 23.077 31.693 1.00 66.84 120 GLN A CA 1
ATOM 897 C C . GLN A 1 123 ? -14.067 23.527 30.237 1.00 67.79 120 GLN A C 1
ATOM 898 O O . GLN A 1 123 ? -15.049 24.096 29.763 1.00 67.95 120 GLN A O 1
ATOM 904 N N . ARG A 1 124 ? -12.956 23.264 29.550 1.00 69.24 121 ARG A N 1
ATOM 905 C CA . ARG A 1 124 ? -12.799 23.537 28.128 1.00 70.74 121 ARG A CA 1
ATOM 906 C C . ARG A 1 124 ? -13.649 22.540 27.319 1.00 71.60 121 ARG A C 1
ATOM 907 O O . ARG A 1 124 ? -13.368 21.345 27.302 1.00 72.00 121 ARG A O 1
ATOM 915 N N . GLU A 1 125 ? -14.720 23.026 26.690 1.00 72.98 122 GLU A N 1
ATOM 916 C CA . GLU A 1 125 ? -15.608 22.161 25.868 1.00 74.12 122 GLU A CA 1
ATOM 917 C C . GLU A 1 125 ? -16.274 22.886 24.698 1.00 74.42 122 GLU A C 1
ATOM 918 O O . GLU A 1 125 ? -17.310 23.529 24.858 1.00 75.11 122 GLU A O 1
ATOM 924 N N . GLU B 1 15 ? -3.760 14.048 35.758 1.00 77.25 12 GLU B N 1
ATOM 925 C CA . GLU B 1 15 ? -2.503 14.737 36.204 1.00 77.27 12 GLU B CA 1
ATOM 926 C C . GLU B 1 15 ? -1.695 15.220 34.990 1.00 76.48 12 GLU B C 1
ATOM 927 O O . GLU B 1 15 ? -1.715 14.587 33.926 1.00 76.48 12 GLU B O 1
ATOM 933 N N . GLY B 1 16 ? -0.993 16.342 35.151 1.00 75.51 13 GLY B N 1
ATOM 934 C CA . GLY B 1 16 ? -0.131 16.872 34.098 1.00 74.06 13 GLY B CA 1
ATOM 935 C C . GLY B 1 16 ? 1.329 16.474 34.245 1.00 73.22 13 GLY B C 1
ATOM 936 O O . GLY B 1 16 ? 1.777 16.069 35.325 1.00 73.24 13 GLY B O 1
ATOM 937 N N . ASN B 1 17 ? 2.071 16.570 33.143 1.00 72.22 14 ASN B N 1
ATOM 938 C CA . ASN B 1 17 ? 3.530 16.447 33.180 1.00 71.17 14 ASN B CA 1
ATOM 939 C C . ASN B 1 17 ? 4.183 17.451 32.233 1.00 69.95 14 ASN B C 1
ATOM 940 O O . ASN B 1 17 ? 4.256 17.223 31.021 1.00 69.79 14 ASN B O 1
ATOM 945 N N . LEU B 1 18 ? 4.668 18.553 32.804 1.00 68.47 15 LEU B N 1
ATOM 946 C CA . LEU B 1 18 ? 5.215 19.653 32.020 1.00 66.81 15 LEU B CA 1
ATOM 947 C C . LEU B 1 18 ? 6.488 19.284 31.243 1.00 65.64 15 LEU B C 1
ATOM 948 O O . LEU B 1 18 ? 6.803 19.941 30.252 1.00 65.33 15 LEU B O 1
ATOM 953 N N . PHE B 1 19 ? 7.200 18.237 31.671 1.00 64.20 16 PHE B N 1
ATOM 954 C CA . PHE B 1 19 ? 8.390 17.748 30.935 1.00 63.50 16 PHE B CA 1
ATOM 955 C C . PHE B 1 19 ? 8.097 17.060 29.578 1.00 63.54 16 PHE B C 1
ATOM 956 O O . PHE B 1 19 ? 8.946 17.061 28.675 1.00 62.72 16 PHE B O 1
ATOM 964 N N . ALA B 1 20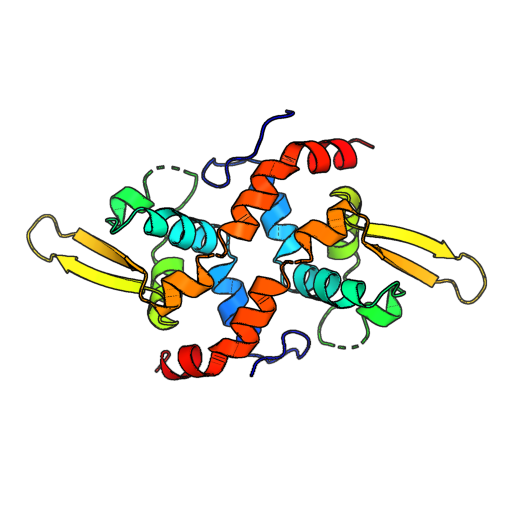 ? 6.888 16.506 29.450 1.00 64.01 17 ALA B N 1
ATOM 965 C CA . ALA B 1 20 ? 6.410 15.854 28.227 1.00 64.99 17 ALA B CA 1
ATOM 966 C C . ALA B 1 20 ? 5.996 16.891 27.192 1.00 65.55 17 ALA B C 1
ATOM 967 O O . ALA B 1 20 ? 5.165 17.760 27.496 1.00 66.35 17 ALA B O 1
ATOM 969 N N . GLU B 1 21 ? 6.538 16.809 25.973 1.00 65.90 18 GLU B N 1
ATOM 970 C CA . GLU B 1 21 ? 6.292 17.885 24.991 1.00 66.48 18 GLU B CA 1
ATOM 971 C C . GLU B 1 21 ? 4.830 18.173 24.634 1.00 66.26 18 GLU B C 1
ATOM 972 O O . GLU B 1 21 ? 4.463 19.346 24.428 1.00 66.79 18 GLU B O 1
ATOM 978 N N . GLN B 1 22 ? 3.987 17.141 24.615 1.00 65.86 19 GLN B N 1
ATOM 979 C CA . GLN B 1 22 ? 2.576 17.358 24.241 1.00 65.57 19 GLN B CA 1
ATOM 980 C C . GLN B 1 22 ? 1.521 17.551 25.368 1.00 64.58 19 GLN B C 1
ATOM 981 O O . GLN B 1 22 ? 0.307 17.432 25.101 1.00 64.76 19 GLN B O 1
ATOM 987 N N . CYS B 1 23 ? 1.957 17.885 26.590 1.00 62.59 20 CYS B N 1
ATOM 988 C CA . CYS B 1 23 ? 1.026 17.955 27.724 1.00 61.00 20 CYS B CA 1
ATOM 989 C C . CYS B 1 23 ? 0.222 19.253 27.794 1.00 59.50 20 CYS B C 1
ATOM 990 O O . CYS B 1 23 ? 0.800 20.341 27.783 1.00 59.44 20 CYS B O 1
ATOM 993 N N . PRO B 1 24 ? -1.120 19.141 27.872 1.00 58.30 21 PRO B N 1
ATOM 994 C CA . PRO B 1 24 ? -1.991 20.317 28.008 1.00 57.36 21 PRO B CA 1
ATOM 995 C C . PRO B 1 24 ? -1.688 21.220 29.221 1.00 56.15 21 PRO B C 1
ATOM 996 O O . PRO B 1 24 ? -2.082 22.388 29.221 1.00 56.16 21 PRO B O 1
ATOM 1000 N N . SER B 1 25 ? -1.008 20.688 30.236 1.00 54.67 22 SER B N 1
ATOM 1001 C CA . SER B 1 25 ? -0.592 21.496 31.370 1.00 53.84 22 SER B CA 1
ATOM 1002 C C . SER B 1 25 ? 0.253 22.696 30.902 1.00 53.30 22 SER B C 1
ATOM 1003 O O . SER B 1 25 ? 0.177 23.770 31.498 1.00 53.16 22 SER B O 1
ATOM 1006 N N . ARG B 1 26 ? 1.029 22.510 29.828 1.00 52.19 23 ARG B N 1
ATOM 1007 C CA . ARG B 1 26 ? 1.816 23.593 29.239 1.00 51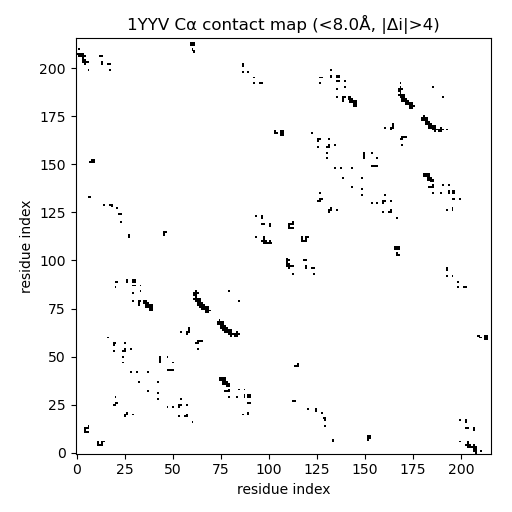.43 23 ARG B CA 1
ATOM 1008 C C . ARG B 1 26 ? 0.946 24.753 28.739 1.00 50.59 23 ARG B C 1
ATOM 1009 O O . ARG B 1 26 ? 1.356 25.892 28.886 1.00 50.54 23 ARG B O 1
ATOM 1017 N N . GLU B 1 27 ? -0.227 24.462 28.159 1.00 49.67 24 GLU B N 1
ATOM 1018 C CA . GLU B 1 27 ? -1.108 25.484 27.580 1.00 49.80 24 GLU B CA 1
ATOM 1019 C C . GLU B 1 27 ? -1.689 26.320 28.724 1.00 47.95 24 GLU B C 1
ATOM 1020 O O . GLU B 1 27 ? -1.650 27.549 28.678 1.00 46.39 24 GLU B O 1
ATOM 1026 N N . VAL B 1 28 ? -2.193 25.641 29.762 1.00 46.18 25 VAL B N 1
ATOM 1027 C CA . VAL B 1 28 ? -2.752 26.306 30.912 1.00 45.52 25 VAL B CA 1
ATOM 1028 C C . VAL B 1 28 ? -1.662 27.122 31.630 1.00 44.19 25 VAL B C 1
ATOM 1029 O O . VAL B 1 28 ? -1.912 28.226 32.048 1.00 44.33 25 VAL B O 1
ATOM 1033 N N . LEU B 1 29 ? -0.457 26.591 31.721 1.00 43.39 26 LEU B N 1
ATOM 1034 C CA . LEU B 1 29 ? 0.688 27.315 32.286 1.00 43.94 26 LEU B CA 1
ATOM 1035 C C . LEU B 1 29 ? 1.003 28.590 31.519 1.00 42.37 26 LEU B C 1
ATOM 1036 O O . LEU B 1 29 ? 1.223 29.625 32.119 1.00 42.34 26 LEU B O 1
ATOM 1041 N N . LYS B 1 30 ? 1.038 28.495 30.191 1.00 41.91 27 LYS B N 1
ATOM 1042 C CA . LYS B 1 30 ? 1.206 29.641 29.292 1.00 41.30 27 LYS B CA 1
ATOM 1043 C C . LYS B 1 30 ? 0.157 30.741 29.583 1.00 40.07 27 LYS B C 1
ATOM 1044 O O . LYS B 1 30 ? 0.477 31.938 29.633 1.00 39.92 27 LYS B O 1
ATOM 1050 N N . HIS B 1 31 ? -1.074 30.318 29.845 1.00 38.47 28 HIS B N 1
ATOM 1051 C CA . HIS B 1 31 ? -2.187 31.228 30.066 1.00 37.95 28 HIS B CA 1
ATOM 1052 C C . HIS B 1 31 ? -2.121 31.915 31.409 1.00 37.13 28 HIS B C 1
ATOM 1053 O O . HIS B 1 31 ? -2.543 33.047 31.498 1.00 37.50 28 HIS B O 1
ATOM 1060 N N . VAL B 1 32 ? -1.658 31.240 32.467 1.00 35.57 29 VAL B N 1
ATOM 1061 C CA . VAL B 1 32 ? -1.751 31.870 33.789 1.00 35.66 29 VAL B CA 1
ATOM 1062 C C . VAL B 1 32 ? -0.500 32.672 34.075 1.00 35.25 29 VAL B C 1
ATOM 1063 O O . VAL B 1 32 ? -0.421 33.415 35.031 1.00 35.49 29 VAL B O 1
ATOM 1067 N N . THR B 1 33 ? 0.465 32.543 33.195 1.00 35.24 30 THR B N 1
ATOM 1068 C CA . THR B 1 33 ? 1.788 32.959 33.492 1.00 35.68 30 THR B CA 1
ATOM 1069 C C . THR B 1 33 ? 2.249 33.987 32.461 1.00 37.06 30 THR B C 1
ATOM 1070 O O . THR B 1 33 ? 3.314 34.592 32.612 1.00 36.45 30 THR B O 1
ATOM 1074 N N . SER B 1 34 ? 1.419 34.211 31.426 1.00 37.18 31 SER B N 1
ATOM 1075 C CA . SER B 1 34 ? 1.667 35.303 30.511 1.00 38.48 31 SER B CA 1
ATOM 1076 C C . SER B 1 34 ? 1.575 36.626 31.279 1.00 38.66 31 SER B C 1
ATOM 1077 O O . SER B 1 34 ? 0.941 36.716 32.351 1.00 38.99 31 SER B O 1
ATOM 1080 N N . ARG B 1 35 ? 2.226 37.638 30.728 1.00 38.64 32 ARG B N 1
ATOM 1081 C CA . ARG B 1 35 ? 2.296 38.946 31.333 1.00 38.97 32 ARG B CA 1
ATOM 1082 C C . ARG B 1 35 ? 0.907 39.456 31.661 1.00 37.50 32 ARG B C 1
ATOM 1083 O O . ARG B 1 35 ? 0.662 39.944 32.737 1.00 39.43 32 ARG B O 1
ATOM 1091 N N . TRP B 1 36 ? -0.004 39.344 30.705 1.00 34.84 33 TRP B N 1
ATOM 1092 C CA . TRP B 1 36 ? -1.344 39.822 30.891 1.00 31.93 33 TRP B CA 1
ATOM 1093 C C . TRP B 1 36 ? -2.170 38.904 31.818 1.00 30.34 33 TRP B C 1
ATOM 1094 O O . TRP B 1 36 ? -2.910 39.406 32.654 1.00 28.84 33 TRP B O 1
ATOM 1105 N N . GLY B 1 37 ? -1.983 37.590 31.699 1.00 28.63 34 GLY B N 1
ATOM 1106 C CA . GLY B 1 37 ? -2.676 36.611 32.511 1.00 29.38 34 GLY B CA 1
ATOM 1107 C C . GLY B 1 37 ? -2.335 36.794 34.001 1.00 30.16 34 GLY B C 1
ATOM 1108 O O . GLY B 1 37 ? -3.208 36.710 34.884 1.00 29.18 34 GLY B O 1
ATOM 1109 N N . VAL B 1 38 ? -1.066 37.050 34.266 1.00 30.42 35 VAL B N 1
ATOM 1110 C CA . VAL B 1 38 ? -0.595 37.281 35.658 1.00 31.94 35 VAL B CA 1
ATOM 1111 C C . VAL B 1 38 ? -1.305 38.506 36.233 1.00 31.38 35 VAL B C 1
ATOM 1112 O O . VAL B 1 38 ? -1.797 38.478 37.326 1.00 30.80 35 VAL B O 1
ATOM 1116 N N . LEU B 1 39 ? -1.364 39.577 35.448 1.00 31.61 36 LEU B N 1
ATOM 1117 C CA . LEU B 1 39 ? -1.988 40.823 35.900 1.00 31.38 36 LEU B CA 1
ATOM 1118 C C . LEU B 1 39 ? -3.502 40.711 36.134 1.00 30.67 36 LEU B C 1
ATOM 1119 O O . LEU B 1 39 ? -4.050 41.267 37.084 1.00 30.90 36 LEU B O 1
ATOM 1124 N N . ILE B 1 40 ? -4.199 40.049 35.212 1.00 30.62 37 ILE B N 1
ATOM 1125 C CA . ILE B 1 40 ? -5.613 39.799 35.390 1.00 29.05 37 ILE B CA 1
ATOM 1126 C C . ILE B 1 40 ? -5.834 39.020 36.692 1.00 30.60 37 ILE B C 1
ATOM 1127 O O . ILE B 1 40 ? -6.626 39.438 37.510 1.00 31.40 37 ILE B O 1
ATOM 1132 N N . LEU B 1 41 ? -5.082 37.934 36.916 1.00 31.42 38 LEU B N 1
ATOM 1133 C CA . LEU B 1 41 ? -5.281 37.097 38.106 1.00 31.73 38 LEU B CA 1
ATOM 1134 C C . LEU B 1 41 ? -4.957 37.778 39.406 1.00 30.75 38 LEU B C 1
ATOM 1135 O O . LEU B 1 41 ? -5.611 37.528 40.395 1.00 31.96 38 LEU B O 1
ATOM 1140 N N . VAL B 1 42 ? -3.910 38.581 39.424 1.00 31.30 39 VAL B N 1
ATOM 1141 C CA . VAL B 1 42 ? -3.613 39.469 40.550 1.00 31.21 39 VAL B CA 1
ATOM 1142 C C . VAL B 1 42 ? -4.617 40.622 40.712 1.00 31.83 39 VAL B C 1
ATOM 1143 O O . VAL B 1 42 ? -5.104 40.842 41.815 1.00 33.07 39 VAL B O 1
ATOM 1147 N N . ALA B 1 43 ? -4.999 41.332 39.646 1.00 32.12 40 ALA B N 1
ATOM 1148 C CA . ALA B 1 43 ? -5.984 42.437 39.835 1.00 32.45 40 ALA B CA 1
ATOM 1149 C C . ALA B 1 43 ? -7.332 41.984 40.416 1.00 32.68 40 ALA B C 1
ATOM 1150 O O . ALA B 1 43 ? -7.927 42.685 41.238 1.00 32.46 40 ALA B O 1
ATOM 1152 N N . LEU B 1 44 ? -7.810 40.824 39.987 1.00 33.20 41 LEU B N 1
ATOM 1153 C CA . LEU B 1 44 ? -9.164 40.356 40.341 1.00 33.63 41 LEU B CA 1
ATOM 1154 C C . LEU B 1 44 ? -9.276 39.843 41.768 1.00 35.55 41 LEU B C 1
ATOM 1155 O O . LEU B 1 44 ? -10.381 39.572 42.257 1.00 35.89 41 LEU B O 1
ATOM 1160 N N . ARG B 1 45 ? -8.125 39.677 42.413 1.00 37.61 42 ARG B N 1
ATOM 1161 C CA . ARG B 1 45 ? -8.034 39.352 43.835 1.00 39.52 42 ARG B CA 1
ATOM 1162 C C . ARG B 1 45 ? -8.623 40.430 44.716 1.00 41.12 42 ARG B C 1
ATOM 1163 O O . ARG B 1 45 ? -9.073 40.120 45.800 1.00 41.07 42 ARG B O 1
ATOM 1171 N N . ASP B 1 46 ? -8.608 41.678 44.233 1.00 43.70 43 ASP B N 1
ATOM 1172 C CA . ASP B 1 46 ? -9.284 42.824 44.868 1.00 45.75 43 ASP B CA 1
ATOM 1173 C C . ASP B 1 46 ? -10.794 42.759 44.752 1.00 45.39 43 ASP B C 1
ATOM 1174 O O . ASP B 1 46 ? -11.483 43.441 45.479 1.00 46.35 43 ASP B O 1
ATOM 1179 N N . GLY B 1 47 ? -11.304 41.988 43.801 1.00 44.77 44 GLY B N 1
ATOM 1180 C CA . GLY B 1 47 ? -12.736 41.919 43.538 1.00 42.69 44 GLY B CA 1
ATOM 1181 C C . GLY B 1 47 ? -13.038 42.064 42.055 1.00 42.13 44 GLY B C 1
ATOM 1182 O O . GLY B 1 47 ? -12.140 42.154 41.203 1.00 40.73 44 GLY B O 1
ATOM 1183 N N . THR B 1 48 ? -14.334 42.126 41.772 1.00 41.49 45 THR B N 1
ATOM 1184 C CA . THR B 1 48 ? -14.869 42.254 40.423 1.00 40.34 45 THR B CA 1
ATOM 1185 C C . THR B 1 48 ? -14.332 43.504 39.713 1.00 39.24 45 THR B C 1
ATOM 1186 O O . THR B 1 48 ? -14.310 44.590 40.281 1.00 37.58 45 THR B O 1
ATOM 1190 N N . HIS B 1 49 ? -13.867 43.330 38.476 1.00 38.57 46 HIS B N 1
ATOM 1191 C CA . HIS B 1 49 ? -13.450 44.481 37.655 1.00 37.97 46 HIS B CA 1
ATOM 1192 C C . HIS B 1 49 ? -14.178 44.529 36.351 1.00 37.19 46 HIS B C 1
ATOM 1193 O O . HIS B 1 49 ? -14.403 43.505 35.728 1.00 37.19 46 HIS B O 1
ATOM 1200 N N . ARG B 1 50 ? -14.499 45.739 35.902 1.00 37.28 47 ARG B N 1
ATOM 1201 C CA . ARG B 1 50 ? -14.814 45.937 34.489 1.00 36.48 47 ARG B CA 1
ATOM 1202 C C . ARG B 1 50 ? -13.596 45.711 33.582 1.00 35.38 47 ARG B C 1
ATOM 1203 O O . ARG B 1 50 ? -12.430 45.836 34.004 1.00 35.00 47 ARG B O 1
ATOM 1211 N N . PHE B 1 51 ? -13.875 45.403 32.326 1.00 34.44 48 PHE B N 1
ATOM 1212 C CA . PHE B 1 51 ? -12.834 45.352 31.296 1.00 33.42 48 PHE B CA 1
ATOM 1213 C C . PHE B 1 51 ? -11.999 46.645 31.273 1.00 34.00 48 PHE B C 1
ATOM 1214 O O . PHE B 1 51 ? -10.775 46.602 31.153 1.00 34.48 48 PHE B O 1
ATOM 1222 N N . SER B 1 52 ? -12.665 47.786 31.395 1.00 34.65 49 SER B N 1
ATOM 1223 C CA . SER B 1 52 ? -12.035 49.087 31.338 1.00 35.15 49 SER B CA 1
ATOM 1224 C C . SER B 1 52 ? -11.153 49.374 32.547 1.00 34.84 49 SER B C 1
ATOM 1225 O O . SER B 1 52 ? -10.156 50.064 32.401 1.00 34.75 49 SER B O 1
ATOM 1228 N N . ASP B 1 53 ? -11.509 48.857 33.724 1.00 35.18 50 ASP B N 1
ATOM 1229 C CA . ASP B 1 53 ? -10.684 49.016 34.935 1.00 35.83 50 ASP B CA 1
ATOM 1230 C C . ASP B 1 53 ? -9.429 48.134 34.813 1.00 34.81 50 ASP B C 1
ATOM 1231 O O . ASP B 1 53 ? -8.355 48.521 35.236 1.00 35.12 50 ASP B O 1
ATOM 1236 N N . LEU B 1 54 ? -9.572 46.919 34.302 1.00 34.05 51 LEU B N 1
ATOM 1237 C CA . LEU B 1 54 ? -8.401 46.117 34.028 1.00 33.88 51 LEU B CA 1
ATOM 1238 C C . LEU B 1 54 ? -7.491 46.879 33.085 1.00 35.01 51 LEU B C 1
ATOM 1239 O O . LEU B 1 54 ? -6.325 47.067 33.401 1.00 34.65 51 LEU B O 1
ATOM 1244 N N . ARG B 1 55 ? -8.040 47.366 31.965 1.00 36.20 52 ARG B N 1
ATOM 1245 C CA . ARG B 1 55 ? -7.252 48.019 30.947 1.00 38.63 52 ARG B CA 1
ATOM 1246 C C . ARG B 1 55 ? -6.447 49.211 31.474 1.00 39.02 52 ARG B C 1
ATOM 1247 O O . ARG B 1 55 ? -5.278 49.348 31.152 1.00 38.74 52 ARG B O 1
ATOM 1255 N N . ARG B 1 56 ? -7.051 50.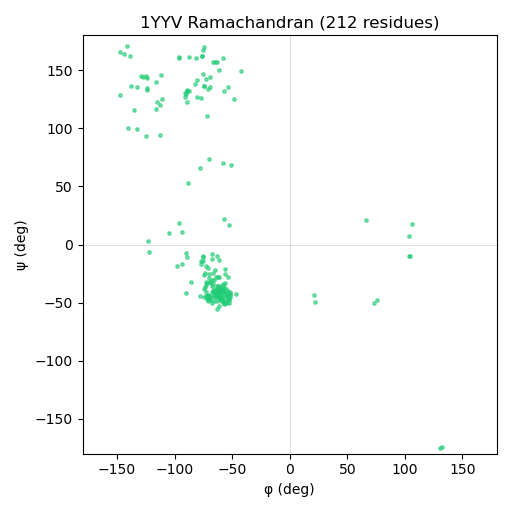051 32.305 1.00 40.11 53 ARG B N 1
ATOM 1256 C CA . ARG B 1 56 ? -6.325 51.186 32.827 1.00 41.95 53 ARG B CA 1
ATOM 1257 C C . ARG B 1 56 ? -5.234 50.851 33.834 1.00 41.28 53 ARG B C 1
ATOM 1258 O O . ARG B 1 56 ? -4.281 51.597 33.947 1.00 42.87 53 ARG B O 1
ATOM 1285 N N . GLY B 1 59 ? -0.415 48.566 32.330 1.00 37.00 56 GLY B N 1
ATOM 1286 C CA . GLY B 1 59 ? 0.387 49.488 31.485 1.00 36.15 56 GLY B CA 1
ATOM 1287 C C . GLY B 1 59 ? 0.985 48.768 30.267 1.00 35.17 56 GLY B C 1
ATOM 1288 O O . GLY B 1 59 ? 1.811 47.813 30.404 1.00 36.27 56 GLY B O 1
ATOM 1289 N N . GLY B 1 60 ? 0.545 49.190 29.100 1.00 33.87 57 GLY B N 1
ATOM 1290 C CA . GLY B 1 60 ? 1.025 48.633 27.820 1.00 34.23 57 GLY B CA 1
ATOM 1291 C C . GLY B 1 60 ? 0.095 47.668 27.101 1.00 33.76 57 GLY B C 1
ATOM 1292 O O . GLY B 1 60 ? 0.358 47.306 25.951 1.00 36.79 57 GLY B O 1
ATOM 1293 N N . VAL B 1 61 ? -0.982 47.244 27.749 1.00 31.67 58 VAL B N 1
ATOM 1294 C CA . VAL B 1 61 ? -1.912 46.319 27.151 1.00 30.04 58 VAL B CA 1
ATOM 1295 C C . VAL B 1 61 ? -2.824 46.926 26.072 1.00 30.05 58 VAL B C 1
ATOM 1296 O O . VAL B 1 61 ? -3.403 48.023 26.232 1.00 28.88 58 VAL B O 1
ATOM 1300 N N . SER B 1 62 ? -2.981 46.176 24.982 1.00 29.54 59 SER B N 1
ATOM 1301 C CA . SER B 1 62 ? -4.022 46.469 23.975 1.00 28.70 59 SER B CA 1
ATOM 1302 C C . SER B 1 62 ? -5.334 45.795 24.348 1.00 29.39 59 SER B C 1
ATOM 1303 O O . SER B 1 62 ? -5.328 44.840 25.130 1.00 28.77 59 SER B O 1
ATOM 1306 N N . GLU B 1 63 ? -6.436 46.261 23.761 1.00 31.36 60 GLU B N 1
ATOM 1307 C CA . GLU B 1 63 ? -7.780 45.639 23.890 1.00 34.40 60 GLU B CA 1
ATOM 1308 C C . GLU B 1 63 ? -7.780 44.204 23.427 1.00 33.01 60 GLU B C 1
ATOM 1309 O O . GLU B 1 63 ? -8.357 43.317 24.088 1.00 34.84 60 GLU B O 1
ATOM 1334 N N . LEU B 1 66 ? -5.749 42.007 25.958 1.00 29.09 63 LEU B N 1
ATOM 1335 C CA . LEU B 1 66 ? -6.528 41.897 27.192 1.00 27.92 63 LEU B CA 1
ATOM 1336 C C . LEU B 1 66 ? -7.709 40.940 26.874 1.00 27.74 63 LEU B C 1
ATOM 1337 O O . LEU B 1 66 ? -7.923 39.973 27.590 1.00 28.67 63 LEU B O 1
ATOM 1342 N N . ALA B 1 67 ? -8.439 41.186 25.783 1.00 26.72 64 ALA B N 1
ATOM 1343 C CA . ALA B 1 67 ? -9.554 40.311 25.405 1.00 28.15 64 ALA B CA 1
ATOM 1344 C C . ALA B 1 67 ? -9.107 38.850 25.230 1.00 28.91 64 ALA B C 1
ATOM 1345 O O . ALA B 1 67 ? -9.772 37.952 25.696 1.00 29.36 64 ALA B O 1
ATOM 1347 N N . GLN B 1 68 ? -7.964 38.624 24.585 1.00 29.78 65 GLN B N 1
ATOM 1348 C CA . GLN B 1 68 ? -7.441 37.283 24.395 1.00 31.83 65 GLN B CA 1
ATOM 1349 C C . GLN B 1 68 ? -7.094 36.574 25.698 1.00 31.57 65 GLN B C 1
ATOM 1350 O O . GLN B 1 68 ? -7.486 35.418 25.851 1.00 32.70 65 GLN B O 1
ATOM 1356 N N . SER B 1 69 ? -6.361 37.209 26.619 1.00 30.51 66 SER B N 1
ATOM 1357 C CA . SER B 1 69 ? -6.060 36.540 27.916 1.00 31.26 66 SER B CA 1
ATOM 1358 C C . SER B 1 69 ? -7.305 36.263 28.721 1.00 29.97 66 SER B C 1
ATOM 1359 O O . SER B 1 69 ? -7.359 35.257 29.312 1.00 29.05 66 SER B O 1
ATOM 1362 N N . LEU B 1 70 ? -8.286 37.175 28.732 1.00 30.59 67 LEU B N 1
ATOM 1363 C CA . LEU B 1 70 ? -9.530 36.994 29.480 1.00 32.35 67 LEU B CA 1
ATOM 1364 C C . LEU B 1 70 ? -10.339 35.800 28.961 1.00 33.97 67 LEU B C 1
ATOM 1365 O O . LEU B 1 70 ? -10.861 35.011 29.753 1.00 35.01 67 LEU B O 1
ATOM 1370 N N . GLN B 1 71 ? -10.446 35.697 27.641 1.00 35.19 68 GLN B N 1
ATOM 1371 C CA . GLN B 1 71 ? -11.033 34.535 26.989 1.00 37.98 68 GLN B CA 1
ATOM 1372 C C . GLN B 1 71 ? -10.343 33.224 27.377 1.00 36.17 68 GLN B C 1
ATOM 1373 O O . GLN B 1 71 ? -11.021 32.256 27.713 1.00 36.93 68 GLN B O 1
ATOM 1379 N N . ALA B 1 72 ? -9.014 33.177 27.345 1.00 35.54 69 ALA B N 1
ATOM 1380 C CA . ALA B 1 72 ? -8.305 31.953 27.745 1.00 35.08 69 ALA B CA 1
ATOM 1381 C C . ALA B 1 72 ? -8.507 31.589 29.238 1.00 34.65 69 ALA B C 1
ATOM 1382 O O . ALA B 1 72 ? -8.742 30.443 29.580 1.00 34.21 69 ALA B O 1
ATOM 1384 N N . LEU B 1 73 ? -8.427 32.569 30.123 1.00 34.12 70 LEU B N 1
ATOM 1385 C CA . LEU B 1 73 ? -8.683 32.314 31.548 1.00 33.59 70 LEU B CA 1
ATOM 1386 C C . LEU B 1 73 ? -10.132 31.923 31.873 1.00 34.28 70 LEU B C 1
ATOM 1387 O O . LEU B 1 73 ? -10.363 31.128 32.776 1.00 33.86 70 LEU B O 1
ATOM 1392 N N . GLU B 1 74 ? -11.099 32.470 31.150 1.00 35.61 71 GLU B N 1
ATOM 1393 C CA . GLU B 1 74 ? -12.477 32.051 31.328 1.00 37.84 71 GLU B CA 1
ATOM 1394 C C . GLU B 1 74 ? -12.775 30.623 30.768 1.00 38.74 71 GLU B C 1
ATOM 1395 O O . GLU B 1 74 ? -13.403 29.808 31.423 1.00 38.90 71 GLU B O 1
ATOM 1401 N N . GLN B 1 75 ? -12.284 30.322 29.580 1.00 40.20 72 GLN B N 1
ATOM 1402 C CA . GLN B 1 75 ? -12.399 28.981 29.020 1.00 42.22 72 GLN B CA 1
ATOM 1403 C C . GLN B 1 75 ? -11.688 27.899 29.880 1.00 42.36 72 GLN B C 1
ATOM 1404 O O . GLN B 1 75 ? -12.147 26.746 29.900 1.00 42.24 72 GLN B O 1
ATOM 1410 N N . ASP B 1 76 ? -10.636 28.276 30.627 1.00 41.22 73 ASP B N 1
ATOM 1411 C CA . ASP B 1 76 ? -9.974 27.356 31.582 1.00 40.58 73 ASP B CA 1
ATOM 1412 C C . ASP B 1 76 ? -10.759 27.163 32.880 1.00 38.76 73 ASP B C 1
ATOM 1413 O O . ASP B 1 76 ? -10.426 26.282 33.647 1.00 38.60 73 ASP B O 1
ATOM 1418 N N . GLY B 1 77 ? -11.751 27.999 33.167 1.00 36.97 74 GLY B N 1
ATOM 1419 C CA . GLY B 1 77 ? -12.524 27.815 34.417 1.00 35.19 74 GLY B CA 1
ATOM 1420 C C . GLY B 1 77 ? -12.179 28.801 35.545 1.00 34.24 74 GLY B C 1
ATOM 1421 O O . GLY B 1 77 ? -12.683 28.647 36.672 1.00 33.35 74 GLY B O 1
ATOM 1422 N N . PHE B 1 78 ? -11.335 29.807 35.242 1.00 32.04 75 PHE B N 1
ATOM 1423 C CA . PHE B 1 78 ? -10.717 30.663 36.251 1.00 31.95 75 PHE B CA 1
ATOM 1424 C C . PHE B 1 78 ? -11.526 31.914 36.496 1.00 32.69 75 PHE B C 1
ATOM 1425 O O . PHE B 1 78 ? -11.354 32.556 37.511 1.00 32.20 75 PHE B O 1
ATOM 1433 N N . LEU B 1 79 ? -12.438 32.225 35.571 1.00 34.19 76 LEU B N 1
ATOM 1434 C CA . LEU B 1 79 ? -13.111 33.519 35.534 1.00 35.38 76 LEU B CA 1
ATOM 1435 C C . LEU B 1 79 ? -14.583 33.457 35.249 1.00 36.51 76 LEU B C 1
ATOM 1436 O O . LEU B 1 79 ? -15.015 32.763 34.336 1.00 36.50 76 LEU B O 1
ATOM 1441 N N . ASN B 1 80 ? -15.343 34.242 36.003 1.00 37.78 77 ASN B N 1
ATOM 1442 C CA . ASN B 1 80 ? -16.716 34.552 35.660 1.00 39.31 77 ASN B CA 1
ATOM 1443 C C . ASN B 1 80 ? -16.800 35.811 34.814 1.00 39.94 77 ASN B C 1
ATOM 1444 O O . ASN B 1 80 ? -16.243 36.833 35.164 1.00 39.78 77 ASN B O 1
ATOM 1449 N N . ARG B 1 81 ? -17.518 35.745 33.703 1.00 41.52 78 ARG B N 1
ATOM 1450 C CA . ARG B 1 81 ? -17.829 36.953 32.948 1.00 42.40 78 ARG B CA 1
ATOM 1451 C C . ARG B 1 81 ? -19.338 37.309 33.033 1.00 43.03 78 ARG B C 1
ATOM 1452 O O . ARG B 1 81 ? -20.188 36.479 32.738 1.00 43.30 78 ARG B O 1
ATOM 1460 N N . VAL B 1 82 ? -19.656 38.532 33.459 1.00 43.95 79 VAL B N 1
ATOM 1461 C CA . VAL B 1 82 ? -21.017 39.075 33.360 1.00 44.62 79 VAL B CA 1
ATOM 1462 C C . VAL B 1 82 ? -21.103 40.264 32.358 1.00 45.72 79 VAL B C 1
ATOM 1463 O O . VAL B 1 82 ? -20.406 41.292 32.505 1.00 43.89 79 VAL B O 1
ATOM 1467 N N . SER B 1 83 ? -21.936 40.101 31.324 1.00 47.22 80 SER B N 1
ATOM 1468 C CA . SER B 1 83 ? -22.198 41.178 30.345 1.00 49.25 80 SER B CA 1
ATOM 1469 C C . SER B 1 83 ? -23.376 42.067 30.766 1.00 49.74 80 SER B C 1
ATOM 1470 O O . SER B 1 83 ? -24.438 41.576 31.181 1.00 49.93 80 SER B O 1
ATOM 1473 N N . TYR B 1 84 ? -23.159 43.374 30.687 1.00 50.34 81 TYR B N 1
ATOM 1474 C CA . TYR B 1 84 ? -24.226 44.346 30.849 1.00 51.57 81 TYR B CA 1
ATOM 1475 C C . TYR B 1 84 ? -24.456 45.042 29.501 1.00 52.35 81 TYR B C 1
ATOM 1476 O O . TYR B 1 84 ? -23.767 46.016 29.184 1.00 52.25 81 TYR B O 1
ATOM 1485 N N . PRO B 1 85 ? -25.428 44.533 28.706 1.00 53.09 82 PRO B N 1
ATOM 1486 C CA . PRO B 1 85 ? -25.701 45.023 27.349 1.00 53.75 82 PRO B CA 1
ATOM 1487 C C . PRO B 1 85 ? -26.451 46.379 27.302 1.00 54.12 82 PRO B C 1
ATOM 1488 O O . PRO B 1 85 ? -26.569 46.981 26.237 1.00 54.66 82 PRO B O 1
ATOM 1492 N N . VAL B 1 86 ? -26.937 46.851 28.447 1.00 54.57 83 VAL B N 1
ATOM 1493 C CA . VAL B 1 86 ? -27.419 48.238 28.619 1.00 55.03 83 VAL B CA 1
ATOM 1494 C C . VAL B 1 86 ? -26.447 49.199 27.917 1.00 54.37 83 VAL B C 1
ATOM 1495 O O . VAL B 1 86 ? -25.277 48.875 27.834 1.00 55.14 83 VAL B O 1
ATOM 1499 N N . VAL B 1 87 ? -26.913 50.342 27.398 1.00 53.12 84 VAL B N 1
ATOM 1500 C CA . VAL B 1 87 ? -26.013 51.345 26.778 1.00 51.92 84 VAL B CA 1
ATOM 1501 C C . VAL B 1 87 ? -25.464 52.386 27.786 1.00 51.14 84 VAL B C 1
ATOM 1502 O O . VAL B 1 87 ? -26.234 52.930 28.587 1.00 52.30 84 VAL B O 1
ATOM 1506 N N . PRO B 1 88 ? -24.135 52.647 27.783 1.00 49.58 85 PRO B N 1
ATOM 1507 C CA . PRO B 1 88 ? -23.038 51.981 27.077 1.00 48.51 85 PRO B CA 1
ATOM 1508 C C . PRO B 1 88 ? -22.807 50.584 27.668 1.00 47.35 85 PRO B C 1
ATOM 1509 O O . PRO B 1 88 ? -22.825 50.429 28.888 1.00 45.84 85 PRO B O 1
ATOM 1513 N N . PRO B 1 89 ? -22.620 49.565 26.798 1.00 46.82 86 PRO B N 1
ATOM 1514 C CA . PRO B 1 89 ? -22.403 48.183 27.293 1.00 46.15 86 PRO B CA 1
ATOM 1515 C C . PRO B 1 89 ? -21.135 48.080 28.146 1.00 45.80 86 PRO B C 1
ATOM 1516 O O . PRO B 1 89 ? -20.186 48.848 27.948 1.00 45.96 86 PRO B O 1
ATOM 1520 N N . HIS B 1 90 ? -21.125 47.157 29.098 1.00 44.84 87 HIS B N 1
ATOM 1521 C CA . HIS B 1 90 ? -19.888 46.829 29.773 1.00 44.77 87 HIS B CA 1
ATOM 1522 C C . HIS B 1 90 ? -19.844 45.364 30.186 1.00 43.17 87 HIS B C 1
ATOM 1523 O O . HIS B 1 90 ? -20.849 44.668 30.127 1.00 42.33 87 HIS B O 1
ATOM 1530 N N . VAL B 1 91 ? -18.641 44.907 30.531 1.00 42.12 88 VAL B N 1
ATOM 1531 C CA . VAL B 1 91 ? -18.388 43.538 30.939 1.00 40.51 88 VAL B CA 1
ATOM 1532 C C . VAL B 1 91 ? -17.536 43.529 32.201 1.00 39.69 88 VAL B C 1
ATOM 1533 O O . VAL B 1 91 ? -16.582 44.282 32.313 1.00 38.52 88 VAL B O 1
ATOM 1537 N N . GLU B 1 92 ? -17.947 42.680 33.139 1.00 39.04 89 GLU B N 1
ATOM 1538 C CA . GLU B 1 92 ? -17.367 42.495 34.459 1.00 39.66 89 GLU B CA 1
ATOM 1539 C C . GLU B 1 92 ? -16.798 41.103 34.622 1.00 37.19 89 GLU B C 1
ATOM 1540 O O . GLU B 1 92 ? -17.430 40.116 34.179 1.00 36.13 89 GLU B O 1
ATOM 1546 N N . TYR B 1 93 ? -15.629 41.031 35.277 1.00 35.18 90 TYR B N 1
ATOM 1547 C CA . TYR B 1 93 ? -14.958 39.755 35.563 1.00 34.64 90 TYR B CA 1
ATOM 1548 C C . TYR B 1 93 ? -14.662 39.579 37.011 1.00 34.73 90 TYR B C 1
ATOM 1549 O O . TYR B 1 93 ? -14.316 40.550 37.714 1.00 35.78 90 TYR B O 1
ATOM 1558 N N . SER B 1 94 ? -14.759 38.331 37.463 1.00 34.45 91 SER B N 1
ATOM 1559 C CA . SER B 1 94 ? -14.327 37.956 38.815 1.00 34.26 91 SER B CA 1
ATOM 1560 C C . SER B 1 94 ? -13.703 36.534 38.803 1.00 33.76 91 SER B C 1
ATOM 1561 O O . SER B 1 94 ? -13.862 35.784 37.835 1.00 34.29 91 SER B O 1
ATOM 1564 N N . LEU B 1 95 ? -12.973 36.187 39.853 1.00 32.73 92 LEU B N 1
ATOM 1565 C CA . LEU B 1 95 ? -12.393 34.851 39.992 1.00 33.49 92 LEU B CA 1
ATOM 1566 C C . LEU B 1 95 ? -13.468 33.795 40.366 1.00 34.21 92 LEU B C 1
ATOM 1567 O O . LEU B 1 95 ? -14.315 34.043 41.216 1.00 34.12 92 LEU B O 1
ATOM 1572 N N . THR B 1 96 ? -13.420 32.627 39.730 1.00 34.80 93 THR B N 1
ATOM 1573 C CA . THR B 1 96 ? -14.173 31.462 40.176 1.00 34.54 93 THR B CA 1
ATOM 1574 C C . THR B 1 96 ? -13.422 30.950 41.408 1.00 35.63 93 THR B C 1
ATOM 1575 O O . THR B 1 96 ? -12.375 31.491 41.717 1.00 35.43 93 THR B O 1
ATOM 1579 N N . PRO B 1 97 ? -14.003 29.989 42.182 1.00 36.14 94 PRO B N 1
ATOM 1580 C CA . PRO B 1 97 ? -13.232 29.349 43.256 1.00 36.00 94 PRO B CA 1
ATOM 1581 C C . PRO B 1 97 ? -11.917 28.750 42.741 1.00 35.81 94 PRO B C 1
ATOM 1582 O O . PRO B 1 97 ? -10.873 28.936 43.357 1.00 36.52 94 PRO B O 1
ATOM 1586 N N . LEU B 1 98 ? -11.969 28.094 41.594 1.00 35.69 95 LEU B N 1
ATOM 1587 C CA . LEU B 1 98 ? -10.786 27.557 40.952 1.00 36.08 95 LEU B CA 1
ATOM 1588 C C . LEU B 1 98 ? -9.724 28.636 40.556 1.00 36.21 95 LEU B C 1
ATOM 1589 O O . LEU B 1 98 ? -8.508 28.391 40.654 1.00 35.22 95 LEU B O 1
ATOM 1594 N N . GLY B 1 99 ? -10.202 29.809 40.110 1.00 36.36 96 GLY B N 1
ATOM 1595 C CA . GLY B 1 99 ? -9.345 30.928 39.764 1.00 35.17 96 GLY B CA 1
ATOM 1596 C C . GLY B 1 99 ? -8.742 31.604 40.972 1.00 36.30 96 GLY B C 1
ATOM 1597 O O . GLY B 1 99 ? -7.629 32.124 40.888 1.00 36.22 96 GLY B O 1
ATOM 1598 N N . GLU B 1 100 ? -9.469 31.614 42.091 1.00 36.03 97 GLU B N 1
ATOM 1599 C CA . GLU B 1 100 ? -8.886 31.980 43.377 1.00 37.81 97 GLU B CA 1
ATOM 1600 C C . GLU B 1 100 ? -7.706 31.097 43.753 1.00 36.72 97 GLU B C 1
ATOM 1601 O O . GLU B 1 100 ? -6.703 31.604 44.258 1.00 37.68 97 GLU B O 1
ATOM 1607 N N . GLN B 1 101 ? -7.775 29.802 43.476 1.00 35.91 98 GLN B N 1
ATOM 1608 C CA . GLN B 1 101 ? -6.637 28.909 43.810 1.00 36.07 98 GLN B CA 1
ATOM 1609 C C . GLN B 1 101 ? -5.402 29.094 42.938 1.00 35.23 98 GLN B C 1
ATOM 1610 O O . GLN B 1 101 ? -4.320 29.209 43.468 1.00 36.26 98 GLN B O 1
ATOM 1616 N N . VAL B 1 102 ? -5.536 29.167 41.619 1.00 34.12 99 VAL B N 1
ATOM 1617 C CA . VAL B 1 102 ? -4.351 29.441 40.777 1.00 33.81 99 VAL B CA 1
ATOM 1618 C C . VAL B 1 102 ? -3.782 30.861 41.034 1.00 33.88 99 VAL B C 1
ATOM 1619 O O . VAL B 1 102 ? -2.586 31.066 41.109 1.00 35.57 99 VAL B O 1
ATOM 1623 N N . SER B 1 103 ? -4.662 31.814 41.197 1.00 33.14 100 SER B N 1
ATOM 1624 C CA . SER B 1 103 ? -4.343 33.173 41.526 1.00 34.05 100 SER B CA 1
ATOM 1625 C C . SER B 1 103 ? -3.425 33.343 42.769 1.00 34.37 100 SER B C 1
ATOM 1626 O O . SER B 1 103 ? -2.472 34.137 42.736 1.00 35.22 100 SER B O 1
ATOM 1629 N N . ASP B 1 104 ? -3.710 32.628 43.849 1.00 34.57 101 ASP B N 1
ATOM 1630 C CA . ASP B 1 104 ? -2.809 32.557 45.019 1.00 35.94 101 ASP B CA 1
ATOM 1631 C C . ASP B 1 104 ? -1.395 32.164 44.638 1.00 35.03 101 ASP B C 1
ATOM 1632 O O . ASP B 1 104 ? -0.440 32.676 45.187 1.00 36.26 101 ASP B O 1
ATOM 1648 N N . VAL B 1 106 ? -0.150 32.276 41.586 1.00 31.29 103 VAL B N 1
ATOM 1649 C CA . VAL B 1 106 ? 0.358 33.245 40.671 1.00 31.09 103 VAL B CA 1
ATOM 1650 C C . VAL B 1 106 ? 0.820 34.495 41.377 1.00 30.08 103 VAL B C 1
ATOM 1651 O O . VAL B 1 106 ? 1.935 34.967 41.079 1.00 31.34 103 VAL B O 1
ATOM 1655 N N . ALA B 1 107 ? -0.021 35.045 42.262 1.00 29.25 104 ALA B N 1
ATOM 1656 C CA . ALA B 1 107 ? 0.291 36.240 43.100 1.00 29.79 104 ALA B CA 1
ATOM 1657 C C . ALA B 1 107 ? 1.528 36.048 44.021 1.00 30.27 104 ALA B C 1
ATOM 1658 O O . ALA B 1 107 ? 2.363 36.971 44.210 1.00 30.81 104 ALA B O 1
ATOM 1660 N N . ALA B 1 108 ? 1.670 34.854 44.604 1.00 30.56 105 ALA B N 1
ATOM 1661 C CA . ALA B 1 108 ? 2.895 34.589 45.425 1.00 30.04 105 ALA B CA 1
ATOM 1662 C C . ALA B 1 108 ? 4.174 34.717 44.575 1.00 30.52 105 ALA B C 1
ATOM 1663 O O . ALA B 1 108 ? 5.207 35.245 45.028 1.00 31.18 105 ALA B O 1
ATOM 1665 N N . LEU B 1 109 ? 4.075 34.304 43.319 1.00 30.43 106 LEU B N 1
ATOM 1666 C CA . LEU B 1 109 ? 5.203 34.372 42.393 1.00 31.37 106 LEU B CA 1
ATOM 1667 C C . LEU B 1 109 ? 5.452 35.822 41.924 1.00 31.21 106 LEU B C 1
ATOM 1668 O O . LEU B 1 109 ? 6.602 36.294 41.909 1.00 32.80 106 LEU B O 1
ATOM 1673 N N . ALA B 1 110 ? 4.367 36.522 41.565 1.00 31.01 107 ALA B N 1
ATOM 1674 C CA . ALA B 1 110 ? 4.423 37.926 41.184 1.00 29.45 107 ALA B CA 1
ATOM 1675 C C . ALA B 1 110 ? 5.045 38.736 42.323 1.00 29.65 107 ALA B C 1
ATOM 1676 O O . ALA B 1 110 ? 5.966 39.519 42.088 1.00 28.56 107 ALA B O 1
ATOM 1678 N N . ASP B 1 111 ? 4.534 38.559 43.549 1.00 29.92 108 ASP B N 1
ATOM 1679 C CA . ASP B 1 111 ? 5.076 39.292 44.690 1.00 31.56 108 ASP B CA 1
ATOM 1680 C C . ASP B 1 111 ? 6.544 38.955 44.993 1.00 31.58 108 ASP B C 1
ATOM 1681 O O . ASP B 1 111 ? 7.315 39.822 45.276 1.00 31.67 108 ASP B O 1
ATOM 1686 N N . TRP B 1 112 ? 6.943 37.693 44.918 1.00 33.33 109 TRP B N 1
ATOM 1687 C CA . TRP B 1 112 ? 8.372 37.354 45.147 1.00 33.58 109 TRP B CA 1
ATOM 1688 C C . TRP B 1 112 ? 9.283 38.067 44.143 1.00 33.57 109 TRP B C 1
ATOM 1689 O O . TRP B 1 112 ? 10.333 38.622 44.508 1.00 33.70 109 TRP B O 1
ATOM 1700 N N . ILE B 1 113 ? 8.890 38.020 42.874 1.00 33.89 110 ILE B N 1
ATOM 1701 C CA . ILE B 1 113 ? 9.657 38.676 41.818 1.00 34.23 110 ILE B CA 1
ATOM 1702 C C . ILE B 1 113 ? 9.781 40.167 42.060 1.00 34.73 110 ILE B C 1
ATOM 1703 O O . ILE B 1 113 ? 10.863 40.688 41.990 1.00 35.70 110 ILE B O 1
ATOM 1708 N N . GLU B 1 114 ? 8.679 40.859 42.364 1.00 34.20 111 GLU B N 1
ATOM 1709 C CA . GLU B 1 114 ? 8.757 42.274 42.607 1.00 33.79 111 GLU B CA 1
ATOM 1710 C C . GLU B 1 114 ? 9.605 42.596 43.851 1.00 33.59 111 GLU B C 1
ATOM 1711 O O . GLU B 1 114 ? 10.430 43.505 43.821 1.00 32.62 111 GLU B O 1
ATOM 1717 N N . LEU B 1 115 ? 9.392 41.840 44.927 1.00 33.52 112 LEU B N 1
ATOM 1718 C CA . LEU B 1 115 ? 10.139 42.004 46.171 1.00 34.01 112 LEU B CA 1
ATOM 1719 C C . LEU B 1 115 ? 11.650 41.786 45.993 1.00 34.45 112 LEU B C 1
ATOM 1720 O O . LEU B 1 115 ? 12.478 42.558 46.519 1.00 33.96 112 LEU B O 1
ATOM 1725 N N . ASN B 1 116 ? 12.007 40.746 45.240 1.00 34.44 113 ASN B N 1
ATOM 1726 C CA . ASN B 1 116 ? 13.403 40.433 45.072 1.00 35.13 113 ASN B CA 1
ATOM 1727 C C . ASN B 1 116 ? 14.057 41.034 43.843 1.00 34.87 113 ASN B C 1
ATOM 1728 O O . ASN B 1 116 ? 15.189 40.681 43.511 1.00 34.40 113 ASN B O 1
ATOM 1733 N N . LEU B 1 117 ? 13.359 41.947 43.181 1.00 34.92 114 LEU B N 1
ATOM 1734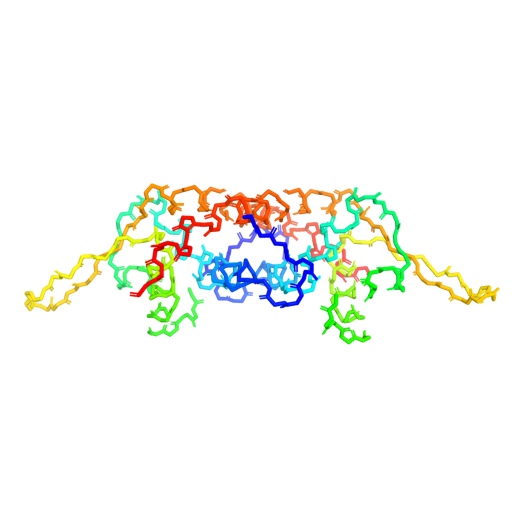 C CA . LEU B 1 117 ? 13.944 42.604 42.001 1.00 35.18 114 LEU B CA 1
ATOM 1735 C C . LEU B 1 117 ? 15.356 43.229 42.292 1.00 35.71 114 LEU B C 1
ATOM 1736 O O . LEU B 1 117 ? 16.280 43.031 41.525 1.00 36.16 114 LEU B O 1
ATOM 1741 N N . PRO B 1 118 ? 15.525 43.988 43.404 1.00 36.32 115 PRO B N 1
ATOM 1742 C CA . PRO B 1 118 ? 16.888 44.546 43.643 1.00 37.67 115 PRO B CA 1
ATOM 1743 C C . PRO B 1 118 ? 18.063 43.540 43.611 1.00 38.66 115 PRO B C 1
ATOM 1744 O O . PRO B 1 118 ? 19.129 43.860 43.081 1.00 39.68 115 PRO B O 1
ATOM 1748 N N . GLN B 1 119 ? 17.881 42.355 44.178 1.00 40.01 116 GLN B N 1
ATOM 1749 C CA . GLN B 1 119 ? 18.928 41.346 44.171 1.00 41.64 116 GLN B CA 1
ATOM 1750 C C . GLN B 1 119 ? 19.192 40.830 42.756 1.00 41.87 116 GLN B C 1
ATOM 1751 O O . GLN B 1 119 ? 20.354 40.654 42.360 1.00 42.82 116 GLN B O 1
ATOM 1757 N N . VAL B 1 120 ? 18.129 40.631 41.981 1.00 41.57 117 VAL B N 1
ATOM 1758 C CA . VAL B 1 120 ? 18.258 40.268 40.561 1.00 41.52 117 VAL B CA 1
ATOM 1759 C C . VAL B 1 120 ? 19.030 41.307 39.749 1.00 42.00 117 VAL B C 1
ATOM 1760 O O . VAL B 1 120 ? 19.926 40.979 38.997 1.00 41.76 117 VAL B O 1
ATOM 1764 N N . LEU B 1 121 ? 18.697 42.571 39.907 1.00 43.46 118 LEU B N 1
ATOM 1765 C CA . LEU B 1 121 ? 19.429 43.606 39.178 1.00 44.62 118 LEU B CA 1
ATOM 1766 C C . LEU B 1 121 ? 20.898 43.665 39.588 1.00 46.03 118 LEU B C 1
ATOM 1767 O O . LEU B 1 121 ? 21.762 43.793 38.721 1.00 46.20 118 LEU B O 1
ATOM 1772 N N . ALA B 1 122 ? 21.182 43.530 40.885 1.00 47.94 119 ALA B N 1
ATOM 1773 C CA . ALA B 1 122 ? 22.566 43.460 41.380 1.00 49.87 119 ALA B CA 1
ATOM 1774 C C . ALA B 1 122 ? 23.379 42.309 40.767 1.00 51.99 119 ALA B C 1
ATOM 1775 O O . ALA B 1 122 ? 24.565 42.463 40.530 1.00 53.25 119 ALA B O 1
ATOM 1777 N N . GLN B 1 123 ? 22.759 41.162 40.510 1.00 54.23 120 GLN B N 1
ATOM 1778 C CA . GLN B 1 123 ? 23.458 40.046 39.858 1.00 56.62 120 GLN B CA 1
ATOM 1779 C C . GLN B 1 123 ? 23.663 40.293 38.363 1.00 58.56 120 GLN B C 1
ATOM 1780 O O . GLN B 1 123 ? 24.609 39.762 37.739 1.00 58.54 120 GLN B O 1
ATOM 1786 N N . ARG B 1 124 ? 22.778 41.107 37.790 1.00 60.57 121 ARG B N 1
ATOM 1787 C CA . ARG B 1 124 ? 22.891 41.470 36.380 1.00 62.49 121 ARG B CA 1
ATOM 1788 C C . ARG B 1 124 ? 24.145 42.282 36.059 1.00 63.80 121 ARG B C 1
ATOM 1789 O O . ARG B 1 124 ? 24.805 42.002 35.067 1.00 64.30 121 ARG B O 1
ATOM 1797 N N . GLU B 1 125 ? 24.477 43.264 36.894 1.00 65.71 122 GLU B N 1
ATOM 1798 C CA . GLU B 1 125 ? 25.632 44.132 36.630 1.00 68.02 122 GLU B CA 1
ATOM 1799 C C . GLU B 1 125 ? 26.995 43.424 36.696 1.00 68.93 122 GLU B C 1
ATOM 1800 O O . GLU B 1 125 ? 27.866 43.693 35.858 1.00 69.20 122 GLU B O 1
ATOM 1806 N N . ARG B 1 126 ? 27.158 42.523 37.668 1.00 69.90 123 ARG B N 1
ATOM 1807 C CA . ARG B 1 126 ? 28.343 41.648 37.782 1.00 71.01 123 ARG B CA 1
ATOM 1808 C C . ARG B 1 126 ? 28.629 40.802 36.530 1.00 71.13 123 ARG B C 1
ATOM 1809 O O . ARG B 1 126 ? 27.836 39.931 36.137 1.00 71.32 123 ARG B O 1
#

CATH classification: 1.10.10.10

Radius of gyration: 18.72 Å; Cα contacts (8 Å, |Δi|>4): 317; chains: 2; bounding box: 66×37×26 Å

Nearest PDB structures (foldseek):
  1yyv-assembly1_B  TM=9.997E-01  e=1.615E-16  Salmonella enterica subsp. enterica serovar Typhimurium str. LT2
  4a5n-assembly2_D  TM=8.829E-01  e=7.876E-06  Bacillus subtilis
  4a5m-assembly1_B  TM=8.631E-01  e=1.893E-05  Bacillus subtilis
  1ub9-assembly1_A-2  TM=6.636E-01  e=9.783E-04  Pyrococcus horikoshii OT3
  7p6f-assembly2_CCC-2  TM=7.102E-01  e=3.423E-03  Streptomyces griseus

Solvent-accessible surface area: 11928 Å² total

Organism: Salmonella typhimurium (strain LT2 / SGSC1412 / ATCC 700720) (NCBI:txid99287)